Protein AF-0000000080869147 (afdb_homodimer)

Radius of gyration: 21.53 Å; Cα contacts (8 Å, |Δi|>4): 517; chains: 2; bounding box: 42×74×47 Å

Foldseek 3Di:
DFAEEEQEDDLVFCLWPVQQVVVRQVVCVVVVHAYEYEYEDEPVPDDDDPDPPDPVVVVVVVVVVQVSVVVVCVVRPDPSHHYHYYYYYHDVLVRVQVVCVVVVGQEYTTEQDRDCVPVVDSHDPSRVSNCVPHPHHYHYGD/DFAEEEQEDDLVFCLWPVQQVVVSQVVCVVPVHAYEYEYEDEPPPDDDDDDPPDPVVVVVVVVVVQVSVVVVCVVRPDPSHHYHYYYYYHDVLVRVQVVCVVVVGQEYTTEQDRDCVPVVDSHDPSRVSNCVPHPHHYHYGD

Structure (mmCIF, N/CA/C/O backbone):
data_AF-0000000080869147-model_v1
#
loop_
_entity.id
_entity.type
_entity.pdbx_description
1 polymer 'Universal stress protein'
#
loop_
_atom_site.group_PDB
_atom_site.id
_atom_site.type_symbol
_atom_site.label_atom_id
_atom_site.label_alt_id
_atom_site.label_comp_id
_atom_site.label_asym_id
_atom_site.label_entity_id
_atom_site.label_seq_id
_atom_site.pdbx_PDB_ins_code
_atom_site.Cartn_x
_atom_site.Cartn_y
_atom_site.Cartn_z
_atom_site.occupancy
_atom_site.B_iso_or_equiv
_atom_site.auth_seq_id
_atom_site.auth_comp_id
_atom_site.auth_asym_id
_atom_site.auth_atom_id
_atom_site.pdbx_PDB_model_num
ATOM 1 N N . MET A 1 1 ? 15.656 -0.99 2.352 1 86.69 1 MET A N 1
ATOM 2 C CA . MET A 1 1 ? 14.234 -0.809 2.631 1 86.69 1 MET A CA 1
ATOM 3 C C . MET A 1 1 ? 13.469 -2.111 2.42 1 86.69 1 MET A C 1
ATOM 5 O O . MET A 1 1 ? 13.641 -3.066 3.178 1 86.69 1 MET A O 1
ATOM 9 N N . TYR A 1 2 ? 12.758 -2.48 1.427 1 97.5 2 TYR A N 1
ATOM 10 C CA . TYR A 1 2 ? 12.102 -3.748 1.115 1 97.5 2 TYR A CA 1
ATOM 11 C C . TYR A 1 2 ? 13.031 -4.66 0.322 1 97.5 2 TYR A C 1
ATOM 13 O O . TYR A 1 2 ? 13.758 -4.199 -0.563 1 97.5 2 TYR A O 1
ATOM 21 N N . SER A 1 3 ? 13.07 -5.949 0.711 1 98.69 3 SER A N 1
ATOM 22 C CA . SER A 1 3 ? 14.016 -6.875 0.091 1 98.69 3 SER A CA 1
ATOM 23 C C . SER A 1 3 ? 13.281 -7.973 -0.677 1 98.69 3 SER A C 1
ATOM 25 O O . SER A 1 3 ? 13.82 -8.516 -1.645 1 98.69 3 SER A O 1
ATOM 27 N N . LYS A 1 4 ? 12.164 -8.352 -0.215 1 98.88 4 LYS A N 1
ATOM 28 C CA . LYS A 1 4 ? 11.336 -9.367 -0.864 1 98.88 4 LYS A CA 1
ATOM 29 C C . LYS A 1 4 ? 9.922 -8.852 -1.115 1 98.88 4 LYS A C 1
ATOM 31 O O . LYS A 1 4 ? 9.156 -8.664 -0.173 1 98.88 4 LYS A O 1
ATOM 36 N N . ILE A 1 5 ? 9.578 -8.719 -2.377 1 98.94 5 ILE A N 1
ATOM 37 C CA . ILE A 1 5 ? 8.297 -8.148 -2.773 1 98.94 5 ILE A CA 1
ATOM 38 C C . ILE A 1 5 ? 7.449 -9.211 -3.459 1 98.94 5 ILE A C 1
ATOM 40 O O . ILE A 1 5 ? 7.938 -9.945 -4.324 1 98.94 5 ILE A O 1
ATOM 44 N N . MET A 1 6 ? 6.242 -9.281 -3.016 1 98.94 6 MET A N 1
ATOM 45 C CA . MET A 1 6 ? 5.32 -10.258 -3.592 1 98.94 6 MET A CA 1
ATOM 46 C C . MET A 1 6 ? 4.305 -9.57 -4.5 1 98.94 6 MET A C 1
ATOM 48 O O . MET A 1 6 ? 3.77 -8.516 -4.156 1 98.94 6 MET A O 1
ATOM 52 N N . LEU A 1 7 ? 4.086 -10.18 -5.609 1 98.94 7 LEU A N 1
ATOM 53 C CA . LEU A 1 7 ? 3.043 -9.797 -6.559 1 98.94 7 LEU A CA 1
ATOM 54 C C . LEU A 1 7 ? 2.105 -10.969 -6.828 1 98.94 7 LEU A C 1
ATOM 56 O O . LEU A 1 7 ? 2.447 -11.891 -7.582 1 98.94 7 LEU A O 1
ATOM 60 N N . PRO A 1 8 ? 0.926 -10.992 -6.188 1 98.56 8 PRO A N 1
ATOM 61 C CA . PRO A 1 8 ? -0.071 -11.984 -6.598 1 98.56 8 PRO A CA 1
ATOM 62 C C . PRO A 1 8 ? -0.667 -11.688 -7.973 1 98.56 8 PRO A C 1
ATOM 64 O O . PRO A 1 8 ? -0.995 -10.539 -8.273 1 98.56 8 PRO A O 1
ATOM 67 N N . VAL A 1 9 ? -0.828 -12.766 -8.766 1 97.31 9 VAL A N 1
ATOM 68 C CA . VAL A 1 9 ? -1.379 -12.586 -10.102 1 97.31 9 VAL A CA 1
ATOM 69 C C . VAL A 1 9 ? -2.436 -13.656 -10.375 1 97.31 9 VAL A C 1
ATOM 71 O O . VAL A 1 9 ? -2.35 -14.773 -9.852 1 97.31 9 VAL A O 1
ATOM 74 N N . ASP A 1 10 ? -3.479 -13.242 -11.039 1 95.12 10 ASP A N 1
ATOM 75 C CA . ASP A 1 10 ? -4.328 -14.156 -11.797 1 95.12 10 ASP A CA 1
ATOM 76 C C . ASP A 1 10 ? -3.951 -14.156 -13.281 1 95.12 10 ASP A C 1
ATOM 78 O O . ASP A 1 10 ? -4.211 -13.188 -13.992 1 95.12 10 ASP A O 1
ATOM 82 N N . LEU A 1 11 ? -3.363 -15.273 -13.711 1 95.44 11 LEU A N 1
ATOM 83 C CA . LEU A 1 11 ? -2.773 -15.336 -15.039 1 95.44 11 LEU A CA 1
ATOM 84 C C . LEU A 1 11 ? -3.846 -15.195 -16.125 1 95.44 11 LEU A C 1
ATOM 86 O O . LEU A 1 11 ? -3.541 -14.867 -17.266 1 95.44 11 LEU A O 1
ATOM 90 N N . ASN A 1 12 ? -5.086 -15.391 -15.656 1 92.5 12 ASN A N 1
ATOM 91 C CA . ASN A 1 12 ? -6.176 -15.32 -16.625 1 92.5 12 ASN A CA 1
ATOM 92 C C . ASN A 1 12 ? -6.906 -13.984 -16.547 1 92.5 12 ASN A C 1
ATOM 94 O O . ASN A 1 12 ? -7.914 -13.789 -17.234 1 92.5 12 ASN A O 1
ATOM 98 N N . GLU A 1 13 ? -6.418 -13.102 -15.719 1 93.5 13 GLU A N 1
ATOM 99 C CA . GLU A 1 13 ? -7.055 -11.797 -15.523 1 93.5 13 GLU A CA 1
ATOM 100 C C . GLU A 1 13 ? -6.02 -10.68 -15.469 1 93.5 13 GLU A C 1
ATOM 102 O O . GLU A 1 13 ? -5.496 -10.367 -14.398 1 93.5 13 GLU A O 1
ATOM 107 N N . GLU A 1 14 ? -5.828 -10.031 -16.562 1 94.88 14 GLU A N 1
ATOM 108 C CA . GLU A 1 14 ? -4.793 -9.016 -16.703 1 94.88 14 GLU A CA 1
ATOM 109 C C . GLU A 1 14 ? -4.98 -7.891 -15.688 1 94.88 14 GLU A C 1
ATOM 111 O O . GLU A 1 14 ? -4 -7.332 -15.188 1 94.88 14 GLU A O 1
ATOM 116 N N . ALA A 1 15 ? -6.211 -7.602 -15.391 1 93.38 15 ALA A N 1
ATOM 117 C CA . ALA A 1 15 ? -6.504 -6.523 -14.445 1 93.38 15 ALA A CA 1
ATOM 118 C C . ALA A 1 15 ? -5.914 -6.824 -13.07 1 93.38 15 ALA A C 1
ATOM 120 O O . ALA A 1 15 ? -5.742 -5.918 -12.25 1 93.38 15 ALA A O 1
ATOM 121 N N . SER A 1 16 ? -5.598 -8.07 -12.812 1 94.25 16 SER A N 1
ATOM 122 C CA . SER A 1 16 ? -5.035 -8.477 -11.531 1 94.25 16 SER A CA 1
ATOM 123 C C . SER A 1 16 ? -3.584 -8.023 -11.391 1 94.25 16 SER A C 1
ATOM 125 O O . SER A 1 16 ? -3.035 -8 -10.289 1 94.25 16 SER A O 1
ATOM 127 N N . TRP A 1 17 ? -2.945 -7.637 -12.547 1 96.81 17 TRP A N 1
ATOM 128 C CA . TRP A 1 17 ? -1.521 -7.352 -12.406 1 96.81 17 TRP A CA 1
ATOM 129 C C . TRP A 1 17 ? -1.109 -6.184 -13.297 1 96.81 17 TRP A C 1
ATOM 131 O O . TRP A 1 17 ? -0.009 -5.645 -13.156 1 96.81 17 TRP A O 1
ATOM 141 N N . GLU A 1 18 ? -1.939 -5.723 -14.227 1 96.62 18 GLU A N 1
ATOM 142 C CA . GLU A 1 18 ? -1.558 -4.73 -15.227 1 96.62 18 GLU A CA 1
ATOM 143 C C . GLU A 1 18 ? -1.052 -3.451 -14.57 1 96.62 18 GLU A C 1
ATOM 145 O O . GLU A 1 18 ? -0.095 -2.838 -15.047 1 96.62 18 GLU A O 1
ATOM 150 N N . LYS A 1 19 ? -1.68 -3.064 -13.5 1 95.31 19 LYS A N 1
ATOM 151 C CA . LYS A 1 19 ? -1.267 -1.846 -12.812 1 95.31 19 LYS A CA 1
ATOM 152 C C . LYS A 1 19 ? -0.222 -2.148 -11.742 1 95.31 19 LYS A C 1
ATOM 154 O O . LYS A 1 19 ? 0.68 -1.343 -11.5 1 95.31 19 LYS A O 1
ATOM 159 N N . ALA A 1 20 ? -0.317 -3.328 -11.125 1 98.19 20 ALA A N 1
ATOM 160 C CA . ALA A 1 20 ? 0.524 -3.656 -9.977 1 98.19 20 ALA A CA 1
ATOM 161 C C . ALA A 1 20 ? 1.923 -4.074 -10.422 1 98.19 20 ALA A C 1
ATOM 163 O O . ALA A 1 20 ? 2.908 -3.812 -9.727 1 98.19 20 ALA A O 1
ATOM 164 N N . LEU A 1 21 ? 1.998 -4.668 -11.586 1 98.69 21 LEU A N 1
ATOM 165 C CA . LEU A 1 21 ? 3.273 -5.207 -12.047 1 98.69 21 LEU A CA 1
ATOM 166 C C . LEU A 1 21 ? 4.289 -4.09 -12.266 1 98.69 21 LEU A C 1
ATOM 168 O O . LEU A 1 21 ? 5.398 -4.137 -11.734 1 98.69 21 LEU A O 1
ATOM 172 N N . PRO A 1 22 ? 3.975 -3.018 -13 1 98.38 22 PRO A N 1
ATOM 173 C CA . PRO A 1 22 ? 4.965 -1.951 -13.172 1 98.38 22 PRO A CA 1
ATOM 174 C C . PRO A 1 22 ? 5.422 -1.35 -11.844 1 98.38 22 PRO A C 1
ATOM 176 O O . PRO A 1 22 ? 6.598 -1.014 -11.688 1 98.38 22 PRO A O 1
ATOM 179 N N . THR A 1 23 ? 4.5 -1.245 -10.93 1 98.44 23 THR A N 1
ATOM 180 C CA . THR A 1 23 ? 4.84 -0.722 -9.617 1 98.44 23 THR A CA 1
ATOM 181 C C . THR A 1 23 ? 5.793 -1.664 -8.883 1 98.44 23 THR A C 1
ATOM 183 O O . THR A 1 23 ? 6.816 -1.23 -8.352 1 98.44 23 THR A O 1
ATOM 186 N N . ALA A 1 24 ? 5.469 -2.941 -8.883 1 98.81 24 ALA A N 1
ATOM 187 C CA . ALA A 1 24 ? 6.316 -3.934 -8.234 1 98.81 24 ALA A CA 1
ATOM 188 C C . ALA A 1 24 ? 7.719 -3.934 -8.828 1 98.81 24 ALA A C 1
ATOM 190 O O . ALA A 1 24 ? 8.711 -3.984 -8.102 1 98.81 24 ALA A O 1
ATOM 191 N N . LEU A 1 25 ? 7.801 -3.803 -10.109 1 98.81 25 LEU A N 1
ATOM 192 C CA . LEU A 1 25 ? 9.086 -3.809 -10.789 1 98.81 25 LEU A CA 1
ATOM 193 C C . LEU A 1 25 ? 9.898 -2.566 -10.438 1 98.81 25 LEU A C 1
ATOM 195 O O . LEU A 1 25 ? 11.102 -2.656 -10.172 1 98.81 25 LEU A O 1
ATOM 199 N N . ALA A 1 26 ? 9.258 -1.458 -10.445 1 98.38 26 ALA A N 1
ATOM 200 C CA . ALA A 1 26 ? 9.945 -0.216 -10.094 1 98.38 26 ALA A CA 1
ATOM 201 C C . ALA A 1 26 ? 10.492 -0.277 -8.672 1 98.38 26 ALA A C 1
ATOM 203 O O . ALA A 1 26 ? 11.609 0.173 -8.406 1 98.38 26 ALA A O 1
ATOM 204 N N . LEU A 1 27 ? 9.719 -0.873 -7.805 1 98.5 27 LEU A N 1
ATOM 205 C CA . LEU A 1 27 ? 10.156 -1.008 -6.418 1 98.5 27 LEU A CA 1
ATOM 206 C C . LEU A 1 27 ? 11.32 -1.983 -6.305 1 98.5 27 LEU A C 1
ATOM 208 O O . LEU A 1 27 ? 12.273 -1.73 -5.566 1 98.5 27 LEU A O 1
ATOM 212 N N . CYS A 1 28 ? 11.234 -3.043 -7 1 98.62 28 CYS A N 1
ATOM 213 C CA . CYS A 1 28 ? 12.344 -3.994 -7.004 1 98.62 28 CYS A CA 1
ATOM 214 C C . CYS A 1 28 ? 13.625 -3.334 -7.488 1 98.62 28 CYS A C 1
ATOM 216 O O . CYS A 1 28 ? 14.695 -3.531 -6.898 1 98.62 28 CYS A O 1
ATOM 218 N N . GLN A 1 29 ? 13.5 -2.561 -8.516 1 97.75 29 GLN A N 1
ATOM 219 C CA . GLN A 1 29 ? 14.664 -1.881 -9.07 1 97.75 29 GLN A CA 1
ATOM 220 C C . GLN A 1 29 ? 15.203 -0.834 -8.102 1 97.75 29 GLN A C 1
ATOM 222 O O . GLN A 1 29 ? 16.422 -0.729 -7.906 1 97.75 29 GLN A O 1
ATOM 227 N N . SER A 1 30 ? 14.344 -0.133 -7.516 1 96.5 30 SER A N 1
ATOM 228 C CA . SER A 1 30 ? 14.742 0.961 -6.633 1 96.5 30 SER A CA 1
ATOM 229 C C . SER A 1 30 ? 15.414 0.439 -5.371 1 96.5 30 SER A C 1
ATOM 231 O O . SER A 1 30 ? 16.359 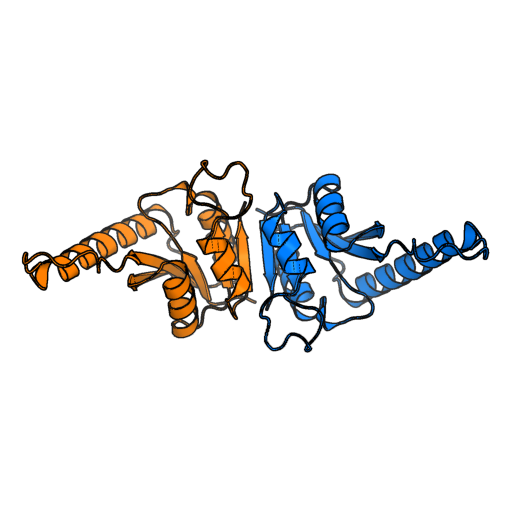1.052 -4.867 1 96.5 30 SER A O 1
ATOM 233 N N . PHE A 1 31 ? 14.93 -0.719 -4.898 1 97.5 31 PHE A N 1
ATOM 234 C CA . PHE A 1 31 ? 15.391 -1.185 -3.594 1 97.5 31 PHE A CA 1
ATOM 235 C C . PHE A 1 31 ? 16.359 -2.354 -3.748 1 97.5 31 PHE A C 1
ATOM 237 O O . PHE A 1 31 ? 16.922 -2.83 -2.764 1 97.5 31 PHE A O 1
ATOM 244 N N . GLY A 1 32 ? 16.562 -2.785 -5 1 97.94 32 GLY A N 1
ATOM 245 C CA . GLY A 1 32 ? 17.344 -4.004 -5.188 1 97.94 32 GLY A CA 1
ATOM 246 C C . GLY A 1 32 ? 16.656 -5.23 -4.598 1 97.94 32 GLY A C 1
ATOM 247 O O . GLY A 1 32 ? 17.328 -6.117 -4.062 1 97.94 32 GLY A O 1
ATOM 248 N N . ALA A 1 33 ? 15.383 -5.242 -4.617 1 98.75 33 ALA A N 1
ATOM 249 C CA . ALA A 1 33 ? 14.594 -6.312 -4.016 1 98.75 33 ALA A CA 1
ATOM 250 C C . ALA A 1 33 ? 14.352 -7.445 -5.008 1 98.75 33 ALA A C 1
ATOM 252 O O . ALA A 1 33 ? 14.461 -7.246 -6.223 1 98.75 33 ALA A O 1
ATOM 253 N N . SER A 1 34 ? 14.086 -8.625 -4.488 1 98.88 34 SER A N 1
ATOM 254 C CA . SER A 1 34 ? 13.602 -9.727 -5.312 1 98.88 34 SER A CA 1
ATOM 255 C C . SER A 1 34 ? 12.086 -9.695 -5.449 1 98.88 34 SER A C 1
ATOM 257 O O . SER A 1 34 ? 11.391 -9.148 -4.594 1 98.88 34 SER A O 1
ATOM 259 N N . LEU A 1 35 ? 11.648 -10.242 -6.566 1 98.94 35 LEU A N 1
ATOM 260 C CA . LEU A 1 35 ? 10.219 -10.312 -6.855 1 98.94 35 LEU A CA 1
ATOM 261 C C . LEU A 1 35 ? 9.711 -11.742 -6.723 1 98.94 35 LEU A C 1
ATOM 263 O O . LEU A 1 35 ? 10.32 -12.672 -7.262 1 98.94 35 LEU A O 1
ATOM 267 N N . HIS A 1 36 ? 8.664 -11.906 -5.926 1 98.94 36 HIS A N 1
ATOM 268 C CA . HIS A 1 36 ? 7.953 -13.18 -5.844 1 98.94 36 HIS A CA 1
ATOM 269 C C . HIS A 1 36 ? 6.598 -13.094 -6.531 1 98.94 36 HIS A C 1
ATOM 271 O O . HIS A 1 36 ? 5.68 -12.438 -6.027 1 98.94 36 HIS A O 1
ATOM 277 N N . VAL A 1 37 ? 6.484 -13.734 -7.68 1 98.94 37 VAL A N 1
ATOM 278 C CA . VAL A 1 37 ? 5.207 -13.805 -8.383 1 98.94 37 VAL A CA 1
ATOM 279 C C . VAL A 1 37 ? 4.41 -15.016 -7.879 1 98.94 37 VAL A C 1
ATOM 281 O O . VAL A 1 37 ? 4.887 -16.141 -7.949 1 98.94 37 VAL A O 1
ATOM 284 N N . VAL A 1 38 ? 3.186 -14.734 -7.422 1 98.69 38 VAL A N 1
ATOM 285 C CA . VAL A 1 38 ? 2.422 -15.781 -6.758 1 98.69 38 VAL A CA 1
ATOM 286 C C . VAL A 1 38 ? 1.09 -15.992 -7.473 1 98.69 38 VAL A C 1
ATOM 288 O O . VAL A 1 38 ? 0.345 -15.031 -7.699 1 98.69 38 VAL A O 1
ATOM 291 N N . THR A 1 39 ? 0.815 -17.172 -7.852 1 98.06 39 THR A N 1
ATOM 292 C CA . THR A 1 39 ? -0.5 -17.578 -8.328 1 98.06 39 THR A CA 1
ATOM 293 C C . THR A 1 39 ? -1.126 -18.594 -7.379 1 98.06 39 THR A C 1
ATOM 295 O O . THR A 1 39 ? -0.455 -19.531 -6.93 1 98.06 39 THR A O 1
ATOM 298 N N . VAL A 1 40 ? -2.367 -18.359 -7.062 1 96.44 40 VAL A N 1
ATOM 299 C CA . VAL A 1 40 ? -3.096 -19.281 -6.188 1 96.44 40 VAL A CA 1
ATOM 300 C C . VAL A 1 40 ? -3.977 -20.203 -7.023 1 96.44 40 VAL A C 1
ATOM 302 O O . VAL A 1 40 ? -4.77 -19.734 -7.844 1 96.44 40 VAL A O 1
ATOM 305 N N . LEU A 1 41 ? -3.807 -21.453 -6.863 1 92.81 41 LEU A N 1
ATOM 306 C CA . LEU A 1 41 ? -4.695 -22.453 -7.441 1 92.81 41 LEU A CA 1
ATOM 307 C C . LEU A 1 41 ? -5.836 -22.797 -6.488 1 92.81 41 LEU A C 1
ATOM 309 O O . LEU A 1 41 ? -5.598 -23.172 -5.34 1 92.81 41 LEU A O 1
ATOM 313 N N . PRO A 1 42 ? -7.023 -22.406 -6.93 1 80.69 42 PRO A N 1
ATOM 314 C CA . PRO A 1 42 ? -8.141 -22.734 -6.039 1 80.69 42 PRO A CA 1
ATOM 315 C C . PRO A 1 42 ? -8.219 -24.219 -5.707 1 80.69 42 PRO A C 1
ATOM 317 O O . PRO A 1 42 ? -7.828 -25.062 -6.523 1 80.69 42 PRO A O 1
ATOM 320 N N . ASP A 1 43 ? -8.43 -24.391 -4.387 1 69 43 ASP A N 1
ATOM 321 C CA . ASP A 1 43 ? -8.664 -25.766 -3.984 1 69 43 ASP A CA 1
ATOM 322 C C . ASP A 1 43 ? -9.836 -26.375 -4.75 1 69 43 ASP A C 1
ATOM 324 O O . ASP A 1 43 ? -10.914 -25.781 -4.809 1 69 43 ASP A O 1
ATOM 328 N N . TYR A 1 44 ? -9.562 -26.906 -5.832 1 54.5 44 TYR A N 1
ATOM 329 C CA . TYR A 1 44 ? -10.641 -27.656 -6.477 1 54.5 44 TYR A CA 1
ATOM 330 C C . TYR A 1 44 ? -11.258 -28.656 -5.516 1 54.5 44 TYR A C 1
ATOM 332 O O . TYR A 1 44 ? -11.836 -29.656 -5.941 1 54.5 44 TYR A O 1
ATOM 340 N N . ARG A 1 45 ? -11.242 -28.281 -4.191 1 51.91 45 ARG A N 1
ATOM 341 C CA . ARG A 1 45 ? -11.992 -29.344 -3.527 1 51.91 45 ARG A CA 1
ATOM 342 C C . ARG A 1 45 ? -13.398 -29.453 -4.098 1 51.91 45 ARG A C 1
ATOM 344 O O . ARG A 1 45 ? -14.375 -29.094 -3.438 1 51.91 45 ARG A O 1
ATOM 351 N N . MET A 1 46 ? -13.75 -28.812 -5.051 1 45.56 46 MET A N 1
ATOM 352 C CA . MET A 1 46 ? -15.188 -28.953 -5.258 1 45.56 46 MET A CA 1
ATOM 353 C C . MET A 1 46 ? -15.664 -30.344 -4.84 1 45.56 46 MET A C 1
ATOM 355 O O . MET A 1 46 ? -14.875 -31.281 -4.781 1 45.56 46 MET A O 1
ATOM 359 N N . PRO A 1 47 ? -17.156 -30.719 -5.316 1 43.03 47 PRO A N 1
ATOM 360 C CA . PRO A 1 47 ? -18.188 -31.688 -4.914 1 43.03 47 PRO A CA 1
ATOM 361 C C . PRO A 1 47 ? -17.625 -33.094 -4.762 1 43.03 47 PRO A C 1
ATOM 363 O O . PRO A 1 47 ? -16.562 -33.406 -5.324 1 43.03 47 PRO A O 1
ATOM 366 N N . LEU A 1 48 ? -18.391 -34 -4.027 1 38.25 48 LEU A N 1
ATOM 367 C CA . LEU A 1 48 ? -18.641 -35.406 -3.684 1 38.25 48 LEU A CA 1
ATOM 368 C C . LEU A 1 48 ? -18.453 -36.312 -4.898 1 38.25 48 LEU A C 1
ATOM 370 O O . LEU A 1 48 ? -18.797 -37.469 -4.855 1 38.25 48 LEU A O 1
ATOM 374 N N . VAL A 1 49 ? -19.047 -35.844 -6.195 1 42.34 49 VAL A N 1
ATOM 375 C CA . VAL A 1 49 ? -19.359 -37.062 -6.934 1 42.34 49 VAL A CA 1
ATOM 376 C C . VAL A 1 49 ? -18.094 -37.906 -7.137 1 42.34 49 VAL A C 1
ATOM 378 O O . VAL A 1 49 ? -16.984 -37.344 -7.105 1 42.34 49 VAL A O 1
ATOM 381 N N . GLY A 1 50 ? -18.203 -39.156 -7.359 1 42.5 50 GLY A N 1
ATOM 382 C CA . GLY A 1 50 ? -17.422 -40.375 -7.578 1 42.5 50 GLY A CA 1
ATOM 383 C C . GLY A 1 50 ? -16.234 -40.156 -8.5 1 42.5 50 GLY A C 1
ATOM 384 O O . GLY A 1 50 ? -15.625 -41.125 -8.961 1 42.5 50 GLY A O 1
ATOM 385 N N . SER A 1 51 ? -16.234 -39.062 -9.312 1 45.34 51 SER A N 1
ATOM 386 C CA . SER A 1 51 ? -15.172 -39.188 -10.297 1 45.34 51 SER A CA 1
ATOM 387 C C . SER A 1 51 ? -13.812 -38.875 -9.695 1 45.34 51 SER A C 1
ATOM 389 O O . SER A 1 51 ? -13.617 -37.812 -9.133 1 45.34 51 SER A O 1
ATOM 391 N N . TYR 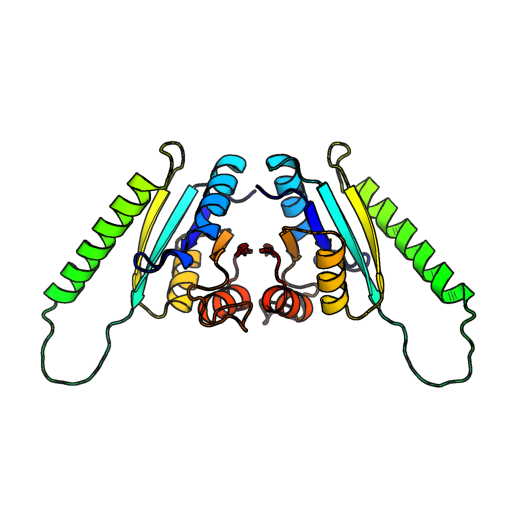A 1 52 ? -13.031 -39.781 -9.117 1 47.5 52 TYR A N 1
ATOM 392 C CA . TYR A 1 52 ? -11.609 -39.906 -8.789 1 47.5 52 TYR A CA 1
ATOM 393 C C . TYR A 1 52 ? -10.766 -39.062 -9.75 1 47.5 52 TYR A C 1
ATOM 395 O O . TYR A 1 52 ? -10.656 -39.406 -10.93 1 47.5 52 TYR A O 1
ATOM 403 N N . PHE A 1 53 ? -10.844 -37.688 -9.625 1 55.06 53 PHE A N 1
ATOM 404 C CA . PHE A 1 53 ? -9.758 -37.094 -10.406 1 55.06 53 PHE A CA 1
ATOM 405 C C . PHE A 1 53 ? -8.43 -37.75 -10.039 1 55.06 53 PHE A C 1
ATOM 407 O O . PHE A 1 53 ? -8.086 -37.844 -8.859 1 55.06 53 PHE A O 1
ATOM 414 N N . PRO A 1 54 ? -7.957 -38.438 -10.938 1 56.25 54 PRO A N 1
ATOM 415 C CA . PRO A 1 54 ? -6.68 -39.094 -10.648 1 56.25 54 PRO A CA 1
ATOM 416 C C . PRO A 1 54 ? -5.625 -38.125 -10.117 1 56.25 54 PRO A C 1
ATOM 418 O O . PRO A 1 54 ? -5.691 -36.938 -10.383 1 56.25 54 PRO A O 1
ATOM 421 N N . LYS A 1 55 ? -5.023 -38.438 -9.008 1 59.91 55 LYS A N 1
ATOM 422 C CA . LYS A 1 55 ? -3.84 -37.75 -8.477 1 59.91 55 LYS A CA 1
ATOM 423 C C . LYS A 1 55 ? -3.086 -37.031 -9.578 1 59.91 55 LYS A C 1
ATOM 425 O O . LYS A 1 55 ? -2.533 -35.938 -9.344 1 59.91 55 LYS A O 1
ATOM 430 N N . ASN A 1 56 ? -3.301 -37.406 -10.875 1 67.25 56 ASN A N 1
ATOM 431 C CA . ASN A 1 56 ? -2.553 -36.906 -12.008 1 67.25 56 ASN A CA 1
ATOM 432 C C . ASN A 1 56 ? -3.129 -35.562 -12.492 1 67.25 56 ASN A C 1
ATOM 434 O O . ASN A 1 56 ? -2.445 -34.781 -13.164 1 67.25 56 ASN A O 1
ATOM 438 N N . PHE A 1 57 ? -4.352 -35.281 -12.07 1 69.94 57 PHE A N 1
ATOM 439 C CA . PHE A 1 57 ? -4.973 -34.062 -12.539 1 69.94 57 PHE A CA 1
ATOM 440 C C . PHE A 1 57 ? -4.418 -32.844 -11.789 1 69.94 57 PHE A C 1
ATOM 442 O O . PHE A 1 57 ? -4.109 -31.812 -12.398 1 69.94 57 PHE A O 1
ATOM 449 N N . ALA A 1 58 ? -4.234 -33.062 -10.516 1 75.81 58 ALA A N 1
ATOM 450 C CA . ALA A 1 58 ? -3.682 -31.984 -9.711 1 75.81 58 ALA A CA 1
ATOM 451 C C . ALA A 1 58 ? -2.256 -31.641 -10.141 1 75.81 58 ALA A C 1
ATOM 453 O O . ALA A 1 58 ? -1.889 -30.469 -10.234 1 75.81 58 ALA A O 1
ATOM 454 N N . GLU A 1 59 ? -1.567 -32.656 -10.461 1 82.94 59 GLU A N 1
ATOM 455 C CA . GLU A 1 59 ? -0.189 -32.438 -10.898 1 82.94 59 GLU A CA 1
ATOM 456 C C . GLU A 1 59 ? -0.136 -31.766 -12.266 1 82.94 59 GLU A C 1
ATOM 458 O O . GLU A 1 59 ? 0.712 -30.906 -12.5 1 82.94 59 GLU A O 1
ATOM 463 N N . LYS A 1 60 ? -1.016 -32.219 -13.086 1 84.94 60 LYS A N 1
ATOM 464 C CA . LYS A 1 60 ? -1.064 -31.625 -14.422 1 84.94 60 LYS A CA 1
ATOM 465 C C . LYS A 1 60 ? -1.498 -30.156 -14.359 1 84.94 60 LYS A C 1
ATOM 467 O O . LYS A 1 60 ? -0.955 -29.312 -15.078 1 84.94 60 LYS A O 1
ATOM 472 N N . ALA A 1 61 ? -2.424 -29.906 -13.57 1 85.31 61 ALA A N 1
ATOM 473 C CA . ALA A 1 61 ? -2.891 -28.531 -13.406 1 85.31 61 ALA A CA 1
ATOM 474 C C . ALA A 1 61 ? -1.782 -27.641 -12.852 1 85.31 61 ALA A C 1
ATOM 476 O O . ALA A 1 61 ? -1.564 -26.531 -13.344 1 85.31 61 ALA A O 1
ATOM 477 N N . HIS A 1 62 ? -1.088 -28.156 -11.906 1 91.06 62 HIS A N 1
ATOM 478 C CA . HIS A 1 62 ? 0.021 -27.422 -11.312 1 91.06 62 HIS A CA 1
ATOM 479 C C . HIS A 1 62 ? 1.108 -27.141 -12.344 1 91.06 62 HIS A C 1
ATOM 481 O O . HIS A 1 62 ? 1.628 -26.016 -12.406 1 91.06 62 HIS A O 1
ATOM 487 N N . LYS A 1 63 ? 1.449 -28.109 -13.07 1 93.38 63 LYS A N 1
ATOM 488 C CA . LYS A 1 63 ? 2.48 -27.938 -14.094 1 93.38 63 LYS A CA 1
ATOM 489 C C . LYS A 1 63 ? 2.053 -26.922 -15.141 1 93.38 63 LYS A C 1
ATOM 491 O O . LYS A 1 63 ? 2.855 -26.078 -15.562 1 93.38 63 LYS A O 1
ATOM 496 N N . ALA A 1 64 ? 0.82 -26.984 -15.562 1 94.44 64 ALA A N 1
ATOM 497 C CA . ALA A 1 64 ? 0.305 -26.047 -16.562 1 94.44 64 ALA A CA 1
ATOM 498 C C . ALA A 1 64 ? 0.38 -24.609 -16.047 1 94.44 64 ALA A C 1
ATOM 500 O O . ALA A 1 64 ? 0.806 -23.719 -16.766 1 94.44 64 ALA A O 1
ATOM 501 N N . VAL A 1 65 ? 0.023 -24.453 -14.836 1 95.56 65 VAL A N 1
ATOM 502 C CA . VAL A 1 65 ? 0.044 -23.125 -14.242 1 95.56 65 VAL A CA 1
ATOM 503 C C . VAL A 1 65 ? 1.488 -22.656 -14.047 1 95.56 65 VAL A C 1
ATOM 505 O O . VAL A 1 65 ? 1.813 -21.5 -14.281 1 95.56 65 VAL A O 1
ATOM 508 N N . SER A 1 66 ? 2.305 -23.562 -13.625 1 97.06 66 SER A N 1
ATOM 509 C CA . SER A 1 66 ? 3.721 -23.25 -13.461 1 97.06 66 SER A CA 1
ATOM 510 C C . SER A 1 66 ? 4.336 -22.781 -14.781 1 97.06 66 SER A C 1
ATOM 512 O O . SER A 1 66 ? 5.035 -21.766 -14.82 1 97.06 66 SER A O 1
ATOM 514 N N . ASP A 1 67 ? 4.051 -23.5 -15.82 1 98 67 ASP A N 1
ATOM 515 C CA . ASP A 1 67 ? 4.566 -23.141 -17.141 1 98 67 ASP A CA 1
ATOM 516 C C . ASP A 1 67 ? 4.039 -21.781 -17.562 1 98 67 ASP A C 1
ATOM 518 O O . ASP A 1 67 ? 4.797 -20.953 -18.078 1 98 67 ASP A O 1
ATOM 522 N N . ALA A 1 68 ? 2.801 -21.562 -17.359 1 98.12 68 ALA A N 1
ATOM 523 C CA . ALA A 1 68 ? 2.18 -20.281 -17.734 1 98.12 68 ALA A CA 1
ATOM 524 C C . ALA A 1 68 ? 2.793 -19.125 -16.953 1 98.12 68 ALA A C 1
ATOM 526 O O . ALA A 1 68 ? 3.021 -18.047 -17.5 1 98.12 68 ALA A O 1
ATOM 527 N N . GLN A 1 69 ? 3.061 -19.375 -15.664 1 98.56 69 GLN A N 1
ATOM 528 C CA . GLN A 1 69 ? 3.643 -18.312 -14.852 1 98.56 69 GLN A CA 1
ATOM 529 C C . GLN A 1 69 ? 5.09 -18.047 -15.25 1 98.56 69 GLN A C 1
ATOM 531 O O . GLN A 1 69 ? 5.535 -16.891 -15.242 1 98.56 69 GLN A O 1
ATOM 536 N N . HIS A 1 70 ? 5.824 -19.078 -15.633 1 98.62 70 HIS A N 1
ATOM 537 C CA . HIS A 1 70 ? 7.18 -18.859 -16.125 1 98.62 70 HIS A CA 1
ATOM 538 C C . HIS A 1 70 ? 7.176 -18.062 -17.422 1 98.62 70 HIS A C 1
ATOM 540 O O . HIS A 1 70 ? 8.039 -17.203 -17.641 1 98.62 70 HIS A O 1
ATOM 546 N N . GLU A 1 71 ? 6.234 -18.328 -18.266 1 98.69 71 GLU A N 1
ATOM 547 C CA . GLU A 1 71 ? 6.086 -17.547 -19.484 1 98.69 71 GLU A CA 1
ATOM 548 C C . GLU A 1 71 ? 5.75 -16.094 -19.172 1 98.69 71 GLU A C 1
ATOM 550 O O . GLU A 1 71 ? 6.316 -15.172 -19.766 1 98.69 71 GLU A O 1
ATOM 555 N N . PHE A 1 72 ? 4.848 -15.914 -18.25 1 98.81 72 PHE A N 1
ATOM 556 C CA . PHE A 1 72 ? 4.488 -14.578 -17.781 1 98.81 72 PHE A CA 1
ATOM 557 C C . PHE A 1 72 ? 5.723 -13.812 -17.328 1 98.81 72 PHE A C 1
ATOM 559 O O . PHE A 1 72 ? 5.934 -12.664 -17.719 1 98.81 72 PHE A O 1
ATOM 566 N N . ILE A 1 73 ? 6.535 -14.461 -16.531 1 98.81 73 ILE A N 1
ATOM 567 C CA . ILE A 1 73 ? 7.734 -13.836 -15.977 1 98.81 73 ILE A CA 1
ATOM 568 C C . ILE A 1 73 ? 8.703 -13.492 -17.109 1 98.81 73 ILE A C 1
ATOM 570 O O . ILE A 1 73 ? 9.25 -12.391 -17.156 1 98.81 73 ILE A O 1
ATOM 574 N N . ARG A 1 74 ? 8.867 -14.398 -18.047 1 98.56 74 ARG A N 1
ATOM 575 C CA . ARG A 1 74 ? 9.758 -14.164 -19.172 1 98.56 74 ARG A CA 1
ATOM 576 C C . ARG A 1 74 ? 9.305 -12.969 -20 1 98.56 74 ARG A C 1
ATOM 578 O O . ARG A 1 74 ? 10.125 -12.18 -20.469 1 98.56 74 ARG A O 1
ATOM 585 N N . GLU A 1 75 ? 8.094 -12.812 -20.094 1 98.44 75 GLU A N 1
ATOM 586 C CA . GLU A 1 75 ? 7.516 -11.781 -20.953 1 98.44 75 GLU A CA 1
ATOM 587 C C . GLU A 1 75 ? 7.523 -10.422 -20.266 1 98.44 75 GLU A C 1
ATOM 589 O O . GLU A 1 75 ? 7.668 -9.391 -20.922 1 98.44 75 GLU A O 1
ATOM 594 N N . HIS A 1 76 ? 7.402 -10.406 -18.938 1 98.69 76 HIS A N 1
ATOM 595 C CA . HIS A 1 76 ? 7.016 -9.141 -18.344 1 98.69 76 HIS A CA 1
ATOM 596 C C . HIS A 1 76 ? 8.055 -8.68 -17.328 1 98.69 76 HIS A C 1
ATOM 598 O O . HIS A 1 76 ? 8.031 -7.523 -16.891 1 98.69 76 HIS A O 1
ATOM 604 N N . VAL A 1 77 ? 8.898 -9.562 -16.922 1 98.81 77 VAL A N 1
ATOM 605 C CA . VAL A 1 77 ? 9.852 -9.195 -15.883 1 98.81 77 VAL A CA 1
ATOM 606 C C . VAL A 1 77 ? 11.242 -9.023 -16.5 1 98.81 77 VAL A C 1
ATOM 608 O O . VAL A 1 77 ? 11.773 -9.953 -17.109 1 98.81 77 VAL A O 1
ATOM 611 N N . PRO A 1 78 ? 11.82 -7.895 -16.344 1 98.56 78 PRO A N 1
ATOM 612 C CA . PRO A 1 78 ? 13.172 -7.672 -16.859 1 98.56 78 PRO A CA 1
ATOM 613 C C . PRO A 1 78 ? 14.195 -8.641 -16.266 1 98.56 78 PRO A C 1
ATOM 615 O O . PRO A 1 78 ? 14.062 -9.047 -15.102 1 98.56 78 PRO A O 1
ATOM 618 N N . GLU A 1 79 ? 15.281 -8.867 -16.922 1 97.31 79 GLU A N 1
ATOM 619 C CA . GLU A 1 79 ? 16.281 -9.875 -16.578 1 97.31 79 GLU A CA 1
ATOM 620 C C . GLU A 1 79 ? 17.094 -9.438 -15.359 1 97.31 79 GLU A C 1
ATOM 622 O O . GLU A 1 79 ? 17.703 -10.266 -14.672 1 97.31 79 GLU A O 1
ATOM 627 N N . ASP A 1 80 ? 17.141 -8.203 -15.086 1 97.88 80 ASP A N 1
ATOM 628 C CA . ASP A 1 80 ? 18 -7.711 -14.008 1 97.88 80 ASP A CA 1
ATOM 629 C C . ASP A 1 80 ? 17.281 -7.781 -12.664 1 97.88 80 ASP A C 1
ATOM 631 O O . ASP A 1 80 ? 17.828 -7.395 -11.633 1 97.88 80 ASP A O 1
ATOM 635 N N . ILE A 1 81 ? 16.062 -8.258 -12.68 1 98.56 81 ILE A N 1
ATOM 636 C CA . ILE A 1 81 ? 15.312 -8.438 -11.438 1 98.56 81 ILE A CA 1
ATOM 637 C C . ILE A 1 81 ? 15.312 -9.914 -11.047 1 98.56 81 ILE A C 1
ATOM 639 O O . ILE A 1 81 ? 14.945 -10.773 -11.852 1 98.56 81 ILE A O 1
ATOM 643 N N . THR A 1 82 ? 15.805 -10.164 -9.828 1 98.75 82 THR A N 1
ATOM 644 C CA . THR A 1 82 ? 15.695 -11.516 -9.297 1 98.75 82 THR A CA 1
ATOM 645 C C . THR A 1 82 ? 14.242 -11.875 -9.016 1 98.75 82 THR A C 1
ATOM 647 O O . THR A 1 82 ? 13.555 -11.164 -8.281 1 98.75 82 THR A O 1
ATOM 650 N N . VAL A 1 83 ? 13.766 -13 -9.625 1 98.81 83 VAL A N 1
ATOM 651 C CA . VAL A 1 83 ? 12.352 -13.312 -9.516 1 98.81 83 VAL A CA 1
ATOM 652 C C . VAL A 1 83 ? 12.18 -14.781 -9.117 1 98.81 83 VAL A C 1
ATOM 654 O O . VAL A 1 83 ? 12.914 -15.648 -9.586 1 98.81 83 VAL A O 1
ATOM 657 N N . GLN A 1 84 ? 11.219 -15.031 -8.234 1 98.75 84 GLN A N 1
ATOM 658 C CA . GLN A 1 84 ? 10.773 -16.375 -7.867 1 98.75 84 GLN A CA 1
ATOM 659 C C . GLN A 1 84 ? 9.328 -16.609 -8.297 1 98.75 84 GLN A C 1
ATOM 661 O O . GLN A 1 84 ? 8.477 -15.734 -8.117 1 98.75 84 GLN A O 1
ATOM 666 N N . SER A 1 85 ? 9.148 -17.734 -8.93 1 98.88 85 SER A N 1
ATOM 667 C CA . SER A 1 85 ? 7.809 -18.188 -9.305 1 98.88 85 SER A CA 1
ATOM 668 C C . SER A 1 85 ? 7.215 -19.094 -8.234 1 98.88 85 SER A C 1
ATOM 670 O O . SER A 1 85 ? 7.785 -20.141 -7.918 1 98.88 85 SER A O 1
ATOM 672 N N . VAL A 1 86 ? 6.059 -18.719 -7.719 1 98.5 86 VAL A N 1
ATOM 673 C CA . VAL A 1 86 ? 5.473 -19.469 -6.613 1 98.5 86 VAL A CA 1
ATOM 674 C C . VAL A 1 86 ? 4.02 -19.812 -6.938 1 98.5 86 VAL A C 1
ATOM 676 O O . VAL A 1 86 ? 3.234 -18.938 -7.309 1 98.5 86 VAL A O 1
ATOM 679 N N . ILE A 1 87 ? 3.658 -21.078 -6.848 1 97.62 87 ILE A N 1
ATOM 680 C CA . ILE A 1 87 ? 2.281 -21.547 -6.977 1 97.62 87 ILE A CA 1
ATOM 681 C C . ILE A 1 87 ? 1.811 -22.141 -5.648 1 97.62 87 ILE A C 1
ATOM 683 O O . ILE A 1 87 ? 2.473 -23.016 -5.078 1 97.62 87 ILE A O 1
ATOM 687 N N . VAL A 1 88 ? 0.725 -21.625 -5.191 1 95.62 88 VAL A N 1
ATOM 688 C CA . VAL A 1 88 ? 0.201 -22.125 -3.926 1 95.62 88 VAL A CA 1
ATOM 689 C C . VAL A 1 88 ? -1.265 -22.516 -4.09 1 95.62 88 VAL A C 1
ATOM 691 O O . VAL A 1 88 ? -1.95 -22.016 -4.988 1 95.62 88 VAL A O 1
ATOM 694 N N . ASP A 1 89 ? -1.681 -23.438 -3.191 1 93.25 89 ASP A N 1
ATOM 695 C CA . ASP A 1 89 ? -3.064 -23.906 -3.201 1 93.25 89 ASP A CA 1
ATOM 696 C C . ASP A 1 89 ? -3.873 -23.25 -2.084 1 93.25 89 ASP A C 1
ATOM 698 O O . ASP A 1 89 ? -3.32 -22.891 -1.043 1 93.25 89 ASP A O 1
ATOM 702 N N . GLY A 1 90 ? -5.199 -23.094 -2.348 1 91.94 90 GLY A N 1
ATOM 703 C CA . GLY A 1 90 ? -6.07 -22.672 -1.265 1 91.94 90 GLY A CA 1
ATOM 704 C C . GLY A 1 90 ? -6.961 -21.5 -1.64 1 91.94 90 GLY A C 1
ATOM 705 O O . GLY A 1 90 ? -7.188 -21.25 -2.824 1 91.94 90 GLY A O 1
ATOM 706 N N . SER A 1 91 ? -7.586 -20.906 -0.616 1 92.69 91 SER A N 1
ATOM 707 C CA . SER A 1 91 ? -8.297 -19.656 -0.799 1 92.69 91 SER A CA 1
ATOM 708 C C . SER A 1 91 ? -7.344 -18.516 -1.155 1 92.69 91 SER A C 1
ATOM 710 O O . SER A 1 91 ? -6.266 -18.406 -0.57 1 92.69 91 SER A O 1
ATOM 712 N N . PRO A 1 92 ? -7.695 -17.781 -2.057 1 93.75 92 PRO A N 1
ATOM 713 C CA . PRO A 1 92 ? -6.746 -16.812 -2.605 1 93.75 92 PRO A CA 1
ATOM 714 C C . PRO A 1 92 ? -6.09 -15.953 -1.526 1 93.75 92 PRO A C 1
ATOM 716 O O . PRO A 1 92 ? -4.867 -15.961 -1.381 1 93.75 92 PRO A O 1
ATOM 719 N N . TRP A 1 93 ? -6.91 -15.305 -0.737 1 94.56 93 TRP A N 1
ATOM 720 C CA . TRP A 1 93 ? -6.305 -14.344 0.18 1 94.56 93 TRP A CA 1
ATOM 721 C C . TRP A 1 93 ? -5.559 -15.062 1.302 1 94.56 93 TRP A C 1
ATOM 723 O O . TRP A 1 93 ? -4.5 -14.602 1.739 1 94.56 93 TRP A O 1
ATOM 733 N N . GLU A 1 94 ? -6.039 -16.203 1.771 1 96.75 94 GLU A N 1
ATOM 734 C CA . GLU A 1 94 ? -5.34 -16.969 2.805 1 96.75 94 GLU A CA 1
ATOM 735 C C . GLU A 1 94 ? -4.008 -17.5 2.295 1 96.75 94 GLU A C 1
ATOM 737 O O . GLU A 1 94 ? -2.994 -17.438 2.994 1 96.75 94 GLU A O 1
ATOM 742 N N . ALA A 1 95 ? -4.105 -18.016 1.09 1 97.12 95 ALA A N 1
ATOM 743 C CA . ALA A 1 95 ? -2.9 -18.578 0.479 1 97.12 95 ALA A CA 1
ATOM 744 C C . ALA A 1 95 ? -1.843 -17.5 0.263 1 97.12 95 ALA A C 1
ATOM 746 O O . ALA A 1 95 ? -0.65 -17.75 0.457 1 97.12 95 ALA A O 1
ATOM 747 N N . ILE A 1 96 ? -2.256 -16.312 -0.096 1 97.94 96 ILE A N 1
ATOM 748 C CA . ILE A 1 96 ? -1.35 -15.18 -0.299 1 97.94 96 ILE A CA 1
ATOM 749 C C . ILE A 1 96 ? -0.648 -14.844 1.015 1 97.94 96 ILE A C 1
ATOM 751 O O . ILE A 1 96 ? 0.579 -14.727 1.058 1 97.94 96 ILE A O 1
ATOM 755 N N . ILE A 1 97 ? -1.391 -14.781 2.064 1 97.75 97 ILE A N 1
ATOM 756 C CA . ILE A 1 97 ? -0.838 -14.391 3.357 1 97.75 97 ILE A CA 1
ATOM 757 C C . ILE A 1 97 ? 0.094 -15.484 3.869 1 97.75 97 ILE A C 1
ATOM 759 O O . ILE A 1 97 ? 1.183 -15.203 4.375 1 97.75 97 ILE A O 1
ATOM 763 N N . ASN A 1 98 ? -0.342 -16.703 3.727 1 97.94 98 ASN A N 1
ATOM 764 C CA . ASN A 1 98 ? 0.485 -17.828 4.176 1 97.94 98 ASN A CA 1
ATOM 765 C C . ASN A 1 98 ? 1.793 -17.906 3.395 1 97.94 98 ASN A C 1
ATOM 767 O O . ASN A 1 98 ? 2.857 -18.109 3.977 1 97.94 98 ASN A O 1
ATOM 771 N N . ALA A 1 99 ? 1.688 -17.734 2.105 1 98.38 99 ALA A N 1
ATOM 772 C CA . ALA A 1 99 ? 2.891 -17.734 1.274 1 98.38 99 ALA A CA 1
ATOM 773 C C . ALA A 1 99 ? 3.818 -16.578 1.654 1 98.38 99 ALA A C 1
ATOM 775 O O . ALA A 1 99 ? 5.039 -16.766 1.72 1 98.38 99 ALA A O 1
ATOM 776 N N . ALA A 1 100 ? 3.24 -15.422 1.905 1 98.56 100 ALA A N 1
ATOM 777 C CA . ALA A 1 100 ? 4.035 -14.258 2.291 1 98.56 100 ALA A CA 1
ATOM 778 C C . ALA A 1 100 ? 4.812 -14.531 3.578 1 98.56 100 ALA A C 1
ATOM 780 O O . ALA A 1 100 ? 5.988 -14.18 3.686 1 98.56 100 ALA A O 1
ATOM 781 N N . LYS A 1 101 ? 4.145 -15.156 4.504 1 98 101 LYS A N 1
ATOM 782 C CA . LYS A 1 101 ? 4.785 -15.492 5.77 1 98 101 LYS A CA 1
ATOM 783 C C . LYS A 1 101 ? 5.934 -16.469 5.562 1 98 101 LYS A C 1
ATOM 785 O O . LYS A 1 101 ? 7.047 -16.25 6.043 1 98 101 LYS A O 1
ATOM 790 N N . GLN A 1 102 ? 5.668 -17.484 4.793 1 98.31 102 GLN A N 1
ATOM 791 C CA . GLN A 1 102 ? 6.637 -18.547 4.586 1 98.31 102 GLN A CA 1
ATOM 792 C C . GLN A 1 102 ? 7.859 -18.047 3.824 1 98.31 102 GLN A C 1
ATOM 794 O O . GLN A 1 102 ? 8.984 -18.469 4.094 1 98.31 102 GLN A O 1
ATOM 799 N N . LEU A 1 103 ? 7.629 -17.156 2.93 1 98.56 103 LEU A N 1
ATOM 800 C CA . LEU A 1 103 ? 8.695 -16.672 2.061 1 98.56 103 LEU A CA 1
ATOM 801 C C . LEU A 1 103 ? 9.359 -15.438 2.662 1 98.56 103 LEU A C 1
ATOM 803 O O . LEU A 1 103 ? 10.242 -14.836 2.047 1 98.56 103 LEU A O 1
ATOM 807 N N . GLU A 1 104 ? 8.836 -15 3.838 1 98.44 104 GLU A N 1
ATOM 808 C CA . GLU A 1 104 ? 9.359 -13.836 4.543 1 98.44 104 GLU A CA 1
ATOM 809 C C . GLU A 1 104 ? 9.273 -12.578 3.68 1 98.44 104 GLU A C 1
ATOM 811 O O . GLU A 1 104 ? 10.242 -11.82 3.588 1 98.44 104 GLU A O 1
ATOM 816 N N . ILE A 1 105 ? 8.18 -12.445 3.049 1 98.75 105 ILE A N 1
ATOM 817 C CA . ILE A 1 105 ? 7.883 -11.258 2.256 1 98.75 105 ILE A CA 1
ATOM 818 C C . ILE A 1 105 ? 7.781 -10.039 3.168 1 98.75 105 ILE A C 1
ATOM 820 O O . ILE A 1 105 ? 7.191 -10.109 4.25 1 98.75 105 ILE A O 1
ATOM 824 N N . ASP A 1 106 ? 8.352 -8.961 2.699 1 98.44 106 ASP A N 1
ATOM 825 C CA . ASP A 1 106 ? 8.25 -7.789 3.561 1 98.44 106 ASP A CA 1
ATOM 826 C C . ASP A 1 106 ? 7.352 -6.727 2.932 1 98.44 106 ASP A C 1
ATOM 828 O O . ASP A 1 106 ? 6.961 -5.762 3.598 1 98.44 106 ASP A O 1
ATOM 832 N N . LEU A 1 107 ? 6.945 -6.938 1.65 1 98.88 107 LEU A N 1
ATOM 833 C CA . LEU A 1 107 ? 5.965 -6.07 1.006 1 98.88 107 LEU A CA 1
ATOM 834 C C . LEU A 1 107 ? 5.133 -6.852 -0.005 1 98.88 107 LEU A C 1
ATOM 836 O O . LEU A 1 107 ? 5.68 -7.543 -0.867 1 98.88 107 LEU A O 1
ATOM 840 N N . ILE A 1 108 ? 3.812 -6.75 0.124 1 98.88 108 ILE A N 1
ATOM 841 C CA . ILE A 1 108 ? 2.889 -7.25 -0.888 1 98.88 108 ILE A CA 1
ATOM 842 C C . ILE A 1 108 ? 2.393 -6.094 -1.751 1 98.88 108 ILE A C 1
ATOM 844 O O . ILE A 1 108 ? 1.901 -5.09 -1.23 1 98.88 108 ILE A O 1
ATOM 848 N N . VAL A 1 109 ? 2.541 -6.203 -3.059 1 98.88 109 VAL A N 1
ATOM 849 C CA . VAL A 1 109 ? 2.023 -5.246 -4.031 1 98.88 109 VAL A CA 1
ATOM 850 C C . VAL A 1 109 ? 0.923 -5.898 -4.863 1 98.88 109 VAL A C 1
ATOM 852 O O . VAL A 1 109 ? 1.161 -6.902 -5.543 1 98.88 109 VAL A O 1
ATOM 855 N N . MET A 1 110 ? -0.296 -5.336 -4.789 1 98.06 110 MET A N 1
ATOM 856 C CA . MET A 1 110 ? -1.371 -5.984 -5.535 1 98.06 110 MET A CA 1
ATOM 857 C C . MET A 1 110 ? -2.385 -4.961 -6.031 1 98.06 110 MET A C 1
ATOM 859 O O . MET A 1 110 ? -2.475 -3.855 -5.492 1 98.06 110 MET A O 1
ATOM 863 N N . ALA A 1 111 ? -3.053 -5.336 -7.074 1 96.69 111 ALA A N 1
ATOM 864 C CA . ALA A 1 111 ? -4.133 -4.504 -7.594 1 96.69 111 ALA A CA 1
ATOM 865 C C . ALA A 1 111 ? -5.305 -4.457 -6.621 1 96.69 111 ALA A C 1
ATOM 867 O O . ALA A 1 111 ? -5.512 -5.391 -5.844 1 96.69 111 ALA A O 1
ATOM 868 N N . SER A 1 112 ? -6.055 -3.416 -6.688 1 93.19 112 SER A N 1
ATOM 869 C CA . SER A 1 112 ? -7.203 -3.23 -5.805 1 93.19 112 SER A CA 1
ATOM 870 C C . SER A 1 112 ? -8.32 -4.203 -6.145 1 93.19 112 SER A C 1
ATOM 872 O O . SER A 1 112 ? -9.094 -4.602 -5.27 1 93.19 112 SER A O 1
ATOM 874 N N . HIS A 1 113 ? -8.484 -4.465 -7.465 1 80.56 113 HIS A N 1
ATOM 875 C CA . HIS A 1 113 ? -9.523 -5.379 -7.918 1 80.56 113 HIS A CA 1
ATOM 876 C C . HIS A 1 113 ? -9.164 -6.012 -9.258 1 80.56 113 HIS A C 1
ATOM 878 O O . HIS A 1 113 ? -8.273 -5.523 -9.953 1 80.56 113 HIS A O 1
ATOM 884 N N . ASN A 1 114 ? -9.711 -7.215 -9.445 1 65.62 114 ASN A N 1
ATOM 885 C CA . ASN A 1 114 ? -9.469 -7.953 -10.68 1 65.62 114 ASN A CA 1
ATOM 886 C C . ASN A 1 114 ? -10.477 -7.57 -11.766 1 65.62 114 ASN A C 1
ATOM 888 O O . ASN A 1 114 ? -10.25 -7.848 -12.945 1 65.62 114 ASN A O 1
ATOM 892 N N . LYS A 1 115 ? -11.703 -7.312 -11.289 1 66 115 LYS A N 1
ATOM 893 C CA . LYS A 1 115 ? -12.75 -7.109 -12.281 1 66 115 LYS A CA 1
ATOM 894 C C . LYS A 1 115 ? -13.414 -5.746 -12.109 1 66 115 LYS A C 1
ATOM 896 O O . LYS A 1 115 ? -13.406 -5.18 -11.016 1 66 115 LYS A O 1
ATOM 901 N N . ARG A 1 116 ? -13.797 -5.242 -13.391 1 58.84 116 ARG A N 1
ATOM 902 C CA . ARG A 1 116 ? -14.539 -3.992 -13.508 1 58.84 116 ARG A CA 1
ATOM 903 C C . ARG A 1 116 ? -15.844 -4.059 -12.727 1 58.84 116 ARG A C 1
ATOM 905 O O . ARG A 1 116 ? -16.484 -3.031 -12.5 1 58.84 116 ARG A O 1
ATOM 912 N N . LYS A 1 117 ? -16.203 -5.34 -12.445 1 54.69 117 LYS A N 1
ATOM 913 C CA . LYS A 1 117 ? -17.594 -5.414 -11.984 1 54.69 117 LYS A CA 1
ATOM 914 C C . LYS A 1 117 ? -17.766 -4.68 -10.656 1 54.69 117 LYS A C 1
ATOM 916 O O . LYS A 1 117 ? -18.891 -4.512 -10.18 1 54.69 117 LYS A O 1
ATOM 921 N N . PHE A 1 118 ? -16.594 -4.43 -10.117 1 57.22 118 PHE A N 1
ATOM 922 C CA . PHE A 1 118 ? -16.781 -3.773 -8.828 1 57.22 118 PHE A CA 1
ATOM 923 C C . PHE A 1 118 ? -16.625 -2.264 -8.961 1 57.22 118 PHE A C 1
ATOM 925 O O . PHE A 1 118 ? -15.992 -1.62 -8.117 1 57.22 118 PHE A O 1
ATOM 932 N N . VAL A 1 119 ? -17.219 -1.83 -9.953 1 53.34 119 VAL A N 1
ATOM 933 C CA . VAL A 1 119 ? -17.109 -0.408 -10.266 1 53.34 119 VAL A CA 1
ATOM 934 C C . VAL A 1 119 ? -17.391 0.416 -9.008 1 53.34 119 VAL A C 1
ATOM 936 O O . VAL A 1 119 ? -16.781 1.468 -8.797 1 53.34 119 VAL A O 1
ATOM 939 N N . ASP A 1 120 ? -18.266 -0.249 -8.242 1 57.03 120 ASP A N 1
ATOM 940 C CA . ASP A 1 120 ? -18.703 0.573 -7.121 1 57.03 120 ASP A CA 1
ATOM 941 C C . ASP A 1 120 ? -17.781 0.38 -5.914 1 57.03 120 ASP A C 1
ATOM 943 O O . ASP A 1 120 ? -17.859 1.135 -4.941 1 57.03 120 ASP A O 1
ATOM 947 N N . TYR A 1 121 ? -17 -0.787 -6.18 1 62.12 121 TYR A N 1
ATOM 948 C CA . TYR A 1 121 ? -16.141 -1.021 -5.027 1 62.12 121 TYR A CA 1
ATOM 949 C C . TYR A 1 121 ? -14.695 -0.665 -5.348 1 62.12 121 TYR A C 1
ATOM 951 O O . TYR A 1 121 ? -14.156 -1.087 -6.371 1 62.12 121 TYR A O 1
ATOM 959 N N . VAL A 1 122 ? -14.148 0.094 -4.516 1 79.31 122 VAL A N 1
ATOM 960 C CA . VAL A 1 122 ? -12.805 0.601 -4.746 1 79.31 122 VAL A CA 1
ATOM 961 C C . VAL A 1 122 ? -11.781 -0.454 -4.34 1 79.31 122 VAL A C 1
ATOM 963 O O . VAL A 1 122 ? -10.609 -0.382 -4.738 1 79.31 122 VAL A O 1
ATOM 966 N N . LEU A 1 123 ? -12.359 -1.581 -3.717 1 90.5 123 LEU A N 1
ATOM 967 C CA . LEU A 1 123 ? -11.438 -2.607 -3.232 1 90.5 123 LEU A CA 1
ATOM 968 C C . LEU A 1 123 ? -12.062 -3.994 -3.348 1 90.5 123 LEU A C 1
ATOM 970 O O . LEU A 1 123 ? -13.172 -4.223 -2.857 1 90.5 123 LEU A O 1
ATOM 974 N N . GLY A 1 124 ? -11.445 -4.938 -4.012 1 91.44 124 GLY A N 1
ATOM 975 C CA . GLY A 1 124 ? -11.922 -6.309 -4.117 1 91.44 124 GLY A CA 1
ATOM 976 C C . GLY A 1 124 ? -11.781 -7.086 -2.82 1 91.44 124 GLY A C 1
ATOM 977 O O . GLY A 1 124 ? -10.992 -6.719 -1.949 1 91.44 124 GLY A O 1
ATOM 978 N N . PRO A 1 125 ? -12.5 -8.18 -2.73 1 91.25 125 PRO A N 1
ATOM 979 C CA . PRO A 1 125 ? -12.547 -8.945 -1.48 1 91.25 125 PRO A CA 1
ATOM 980 C C . PRO A 1 125 ? -11.188 -9.5 -1.076 1 91.25 125 PRO A C 1
ATOM 982 O O . PRO A 1 125 ? -10.844 -9.508 0.11 1 91.25 125 PRO A O 1
ATOM 985 N N . ASN A 1 126 ? -10.398 -10.008 -2.076 1 93.62 126 ASN A N 1
ATOM 986 C CA . ASN A 1 126 ? -9.086 -10.562 -1.729 1 93.62 126 ASN A CA 1
ATOM 987 C C . ASN A 1 126 ? -8.133 -9.477 -1.239 1 93.62 126 ASN A C 1
ATOM 989 O O . ASN A 1 126 ? -7.43 -9.664 -0.247 1 93.62 126 ASN A O 1
ATOM 993 N N . ALA A 1 127 ? -8.125 -8.367 -1.963 1 95.38 127 ALA A N 1
ATOM 994 C CA . ALA A 1 127 ? -7.289 -7.246 -1.538 1 95.38 127 ALA A CA 1
ATOM 995 C C . ALA A 1 127 ? -7.672 -6.777 -0.137 1 95.38 127 ALA A C 1
ATOM 997 O O . ALA A 1 127 ? -6.801 -6.512 0.695 1 95.38 127 ALA A O 1
ATOM 998 N N . GLU A 1 128 ? -8.938 -6.699 0.101 1 93.75 128 GLU A N 1
ATOM 999 C CA . GLU A 1 128 ? -9.43 -6.281 1.409 1 93.75 128 GLU A CA 1
ATOM 1000 C C . GLU A 1 128 ? -8.945 -7.219 2.51 1 93.75 128 GLU A C 1
ATOM 1002 O O . GLU A 1 128 ? -8.43 -6.766 3.535 1 93.75 128 GLU A O 1
ATOM 1007 N N . HIS A 1 129 ? -9.07 -8.469 2.289 1 94.81 129 HIS A N 1
ATOM 1008 C CA . HIS A 1 129 ? -8.656 -9.445 3.289 1 94.81 129 HIS A CA 1
ATOM 1009 C C . HIS A 1 129 ? -7.141 -9.422 3.49 1 94.81 129 HIS A C 1
ATOM 1011 O O . HIS A 1 129 ? -6.66 -9.5 4.621 1 94.81 129 HIS A O 1
ATOM 1017 N N . VAL A 1 130 ? -6.41 -9.289 2.453 1 96.69 130 VAL A N 1
ATOM 1018 C CA . VAL A 1 130 ? -4.953 -9.258 2.555 1 96.69 130 VAL A CA 1
ATOM 1019 C C . VAL A 1 130 ? -4.52 -8.047 3.377 1 96.69 130 VAL A C 1
ATOM 1021 O O . VAL A 1 130 ? -3.709 -8.172 4.301 1 96.69 130 VAL A O 1
ATOM 1024 N N . VAL A 1 131 ? -5.066 -6.898 3.092 1 96.44 131 VAL A N 1
ATOM 1025 C CA . VAL A 1 131 ? -4.691 -5.691 3.822 1 96.44 131 VAL A CA 1
ATOM 1026 C C . VAL A 1 131 ? -5.051 -5.844 5.297 1 96.44 131 VAL A C 1
ATOM 1028 O O . VAL A 1 131 ? -4.281 -5.457 6.176 1 96.44 131 VAL A O 1
ATOM 1031 N N . HIS A 1 132 ? -6.133 -6.43 5.539 1 93.56 132 HIS A N 1
ATOM 1032 C CA . HIS A 1 132 ? -6.676 -6.512 6.891 1 93.56 132 HIS A CA 1
ATOM 1033 C C . HIS A 1 132 ? -5.902 -7.52 7.734 1 93.56 132 HIS A C 1
ATOM 1035 O O . HIS A 1 132 ? -5.738 -7.328 8.945 1 93.56 132 HIS A O 1
ATOM 1041 N N . HIS A 1 133 ? -5.383 -8.547 7.098 1 93.38 133 HIS A N 1
ATOM 1042 C CA . HIS A 1 133 ? -4.891 -9.664 7.891 1 93.38 133 HIS A CA 1
ATOM 1043 C C . HIS A 1 133 ? -3.377 -9.805 7.77 1 93.38 133 HIS A C 1
ATOM 1045 O O . HIS A 1 133 ? -2.752 -10.531 8.547 1 93.38 133 HIS A O 1
ATOM 1051 N N . SER A 1 134 ? -2.828 -9.156 6.812 1 95.31 134 SER A N 1
ATOM 1052 C CA . SER A 1 134 ? -1.393 -9.312 6.598 1 95.31 134 SER A CA 1
ATOM 1053 C C . SER A 1 134 ? -0.594 -8.672 7.73 1 95.31 134 SER A C 1
ATOM 1055 O O . SER A 1 134 ? -0.936 -7.582 8.203 1 95.31 134 SER A O 1
ATOM 1057 N N . LYS A 1 135 ? 0.522 -9.32 8.07 1 93.31 135 LYS A N 1
ATOM 1058 C CA . LYS A 1 135 ? 1.482 -8.734 9 1 93.31 135 LYS A CA 1
ATOM 1059 C C . LYS A 1 135 ? 2.594 -8.008 8.25 1 93.31 135 LYS A C 1
ATOM 1061 O O . LYS A 1 135 ? 3.402 -7.305 8.867 1 93.31 135 LYS A O 1
ATOM 1066 N N . MET A 1 136 ? 2.598 -8.164 6.926 1 95.94 136 MET A N 1
ATOM 1067 C CA . MET A 1 136 ? 3.541 -7.465 6.059 1 95.94 136 MET A CA 1
ATOM 1068 C C . MET A 1 136 ? 2.938 -6.168 5.531 1 95.94 136 MET A C 1
ATOM 1070 O O . MET A 1 136 ? 1.718 -5.996 5.543 1 95.94 136 MET A O 1
ATOM 1074 N N . SER A 1 137 ? 3.82 -5.281 5.16 1 98.06 137 SER A N 1
ATOM 1075 C CA . SER A 1 137 ? 3.342 -4.105 4.441 1 98.06 137 SER A CA 1
ATOM 1076 C C . SER A 1 137 ? 2.605 -4.5 3.166 1 98.06 137 SER A C 1
ATOM 1078 O O . SER A 1 137 ? 2.943 -5.5 2.533 1 98.06 137 SER A O 1
ATOM 1080 N N . VAL A 1 138 ? 1.514 -3.738 2.846 1 98.56 138 VAL A N 1
ATOM 1081 C CA . VAL A 1 138 ? 0.727 -3.99 1.643 1 98.56 138 VAL A CA 1
ATOM 1082 C C . VAL A 1 138 ? 0.537 -2.689 0.866 1 98.56 138 VAL A C 1
ATOM 1084 O O . VAL A 1 138 ? 0.185 -1.659 1.446 1 98.56 138 VAL A O 1
ATOM 1087 N N . MET A 1 139 ? 0.837 -2.74 -0.393 1 98.81 139 MET A N 1
ATOM 1088 C CA . MET A 1 139 ? 0.532 -1.646 -1.308 1 98.81 139 MET A CA 1
ATOM 1089 C C . MET A 1 139 ? -0.591 -2.033 -2.264 1 98.81 139 MET A C 1
ATOM 1091 O O . MET A 1 139 ? -0.455 -2.982 -3.037 1 98.81 139 MET A O 1
ATOM 1095 N N . ILE A 1 140 ? -1.662 -1.318 -2.135 1 98.25 140 ILE A N 1
ATOM 1096 C CA . ILE A 1 140 ? -2.768 -1.447 -3.078 1 98.25 140 ILE A CA 1
ATOM 1097 C C . ILE A 1 140 ? -2.586 -0.454 -4.227 1 98.25 140 ILE A C 1
ATOM 1099 O O . ILE A 1 140 ? -2.572 0.76 -4.008 1 98.25 140 ILE A O 1
ATOM 1103 N N . VAL A 1 141 ? -2.518 -0.984 -5.398 1 97.81 141 VAL A N 1
ATOM 1104 C CA . VAL A 1 141 ? -2.246 -0.162 -6.574 1 97.81 141 VAL A CA 1
ATOM 1105 C C . VAL A 1 141 ? -3.539 0.076 -7.348 1 97.81 141 VAL A C 1
ATOM 1107 O O . VAL A 1 141 ? -4.293 -0.863 -7.613 1 97.81 141 VAL A O 1
ATOM 1110 N N . ARG A 1 142 ? -3.719 1.342 -7.652 1 94.44 142 ARG A N 1
ATOM 1111 C CA . ARG A 1 142 ? -4.938 1.722 -8.352 1 94.44 142 ARG A CA 1
ATOM 1112 C C . ARG A 1 142 ? -4.617 2.467 -9.648 1 94.44 142 ARG A C 1
ATOM 1114 O O . ARG A 1 142 ? -3.559 3.088 -9.766 1 94.44 142 ARG A O 1
ATOM 1121 N N . MET B 1 1 ? 7.023 7.078 -12.086 1 86.81 1 MET B N 1
ATOM 1122 C CA . MET B 1 1 ? 6.09 6.227 -11.359 1 86.81 1 MET B CA 1
ATOM 1123 C C . MET B 1 1 ? 5.211 7.055 -10.43 1 86.81 1 MET B C 1
ATOM 1125 O O . MET B 1 1 ? 4.312 7.766 -10.883 1 86.81 1 MET B O 1
ATOM 1129 N N . TYR B 1 2 ? 5.324 7.27 -9.18 1 97.5 2 TYR B N 1
ATOM 1130 C CA . TYR B 1 2 ? 4.602 8.148 -8.266 1 97.5 2 TYR B CA 1
ATOM 1131 C C . TYR B 1 2 ? 5.27 9.508 -8.172 1 97.5 2 TYR B C 1
ATOM 1133 O O . TYR B 1 2 ? 6.496 9.609 -8.148 1 97.5 2 TYR B O 1
ATOM 1141 N N . SER B 1 3 ? 4.445 10.578 -8.211 1 98.69 3 SER B N 1
ATOM 1142 C CA . SER B 1 3 ? 5 11.93 -8.242 1 98.69 3 SER B CA 1
ATOM 1143 C C . SER B 1 3 ? 4.621 12.719 -6.992 1 98.69 3 SER B C 1
ATOM 1145 O O . SER B 1 3 ? 5.352 13.617 -6.578 1 98.69 3 SER B O 1
ATOM 1147 N N . LYS B 1 4 ? 3.498 12.453 -6.457 1 98.88 4 LYS B N 1
ATOM 1148 C CA . LYS B 1 4 ? 3.023 13.102 -5.238 1 98.88 4 LYS B CA 1
ATOM 1149 C C . LYS B 1 4 ? 2.619 12.07 -4.191 1 98.88 4 LYS B C 1
ATOM 1151 O O . LYS B 1 4 ? 1.613 11.375 -4.348 1 98.88 4 LYS B O 1
ATOM 1156 N N . ILE B 1 5 ? 3.361 12.047 -3.105 1 98.94 5 ILE B N 1
ATOM 1157 C CA . ILE B 1 5 ? 3.162 11.055 -2.057 1 98.94 5 ILE B CA 1
ATOM 1158 C C . ILE B 1 5 ? 2.674 11.734 -0.782 1 98.94 5 ILE B C 1
ATOM 1160 O O . ILE B 1 5 ? 3.221 12.766 -0.376 1 98.94 5 ILE B O 1
ATOM 1164 N N . MET B 1 6 ? 1.65 11.164 -0.247 1 98.94 6 MET B N 1
ATOM 1165 C CA . MET B 1 6 ? 1.087 11.719 0.982 1 98.94 6 MET B CA 1
ATOM 1166 C C . MET B 1 6 ? 1.442 10.844 2.182 1 98.94 6 MET B C 1
ATOM 1168 O O . MET B 1 6 ? 1.371 9.617 2.105 1 98.94 6 MET B O 1
ATOM 1172 N N . LEU B 1 7 ? 1.814 11.492 3.23 1 98.94 7 LEU B N 1
ATOM 1173 C CA . LEU B 1 7 ? 2.043 10.883 4.535 1 98.94 7 LEU B CA 1
ATOM 1174 C C . LEU B 1 7 ? 1.174 11.539 5.602 1 98.94 7 LEU B C 1
ATOM 1176 O O . LEU B 1 7 ? 1.479 12.641 6.066 1 98.94 7 LEU B O 1
ATOM 1180 N N . PRO B 1 8 ? 0.054 10.898 5.98 1 98.5 8 PRO B N 1
ATOM 1181 C CA . PRO B 1 8 ? -0.673 11.406 7.152 1 98.5 8 PRO B CA 1
ATOM 1182 C C . PRO B 1 8 ? 0.072 11.148 8.461 1 98.5 8 PRO B C 1
ATOM 1184 O O . PRO B 1 8 ? 0.613 10.062 8.672 1 98.5 8 PRO B O 1
ATOM 1187 N N . VAL B 1 9 ? 0.043 12.18 9.328 1 97.25 9 VAL B N 1
ATOM 1188 C CA . VAL B 1 9 ? 0.737 12.039 10.602 1 97.25 9 VAL B CA 1
ATOM 1189 C C . VAL B 1 9 ? -0.152 12.547 11.734 1 97.25 9 VAL B C 1
ATOM 1191 O O . VAL B 1 9 ? -0.962 13.453 11.531 1 97.25 9 VAL B O 1
ATOM 1194 N N . ASP B 1 10 ? -0.095 11.844 12.844 1 95.06 10 ASP B N 1
ATOM 1195 C CA . ASP B 1 10 ? -0.461 12.406 14.141 1 95.06 10 ASP B CA 1
ATOM 1196 C C . ASP B 1 10 ? 0.776 12.867 14.906 1 95.06 10 ASP B C 1
ATOM 1198 O O . ASP B 1 10 ? 1.56 12.047 15.383 1 95.06 10 ASP B O 1
ATOM 1202 N N . LEU B 1 11 ? 0.907 14.195 15.016 1 95.25 11 LEU B N 1
ATOM 1203 C CA . LEU B 1 11 ? 2.137 14.773 15.555 1 95.25 11 LEU B CA 1
ATOM 1204 C C . LEU B 1 11 ? 2.332 14.383 17.016 1 95.25 11 LEU B C 1
ATOM 1206 O O . LEU B 1 11 ? 3.445 14.445 17.531 1 95.25 11 LEU B O 1
ATOM 1210 N N . ASN B 1 12 ? 1.231 13.906 17.594 1 92.31 12 ASN B N 1
ATOM 1211 C CA . ASN B 1 12 ? 1.307 13.547 19.016 1 92.31 12 ASN B CA 1
ATOM 1212 C C . ASN B 1 12 ? 1.439 12.039 19.203 1 92.31 12 ASN B C 1
ATOM 1214 O O . ASN B 1 12 ? 1.428 11.547 20.328 1 92.31 12 ASN B O 1
ATOM 1218 N N . GLU B 1 13 ? 1.529 11.328 18.109 1 93.38 13 GLU B N 1
ATOM 1219 C CA . GLU B 1 13 ? 1.617 9.875 18.156 1 93.38 13 GLU B CA 1
ATOM 1220 C C . GLU B 1 13 ? 2.668 9.344 17.188 1 93.38 13 GLU B C 1
ATOM 1222 O O . GLU B 1 13 ? 2.367 9.094 16.016 1 93.38 13 GLU B O 1
ATOM 1227 N N . GLU B 1 14 ? 3.82 9.078 17.688 1 94.81 14 GLU B N 1
ATOM 1228 C CA . GLU B 1 14 ? 4.965 8.68 16.875 1 94.81 14 GLU B CA 1
ATOM 1229 C C . GLU B 1 14 ? 4.656 7.418 16.062 1 94.81 14 GLU B C 1
ATOM 1231 O O . GLU B 1 14 ? 5.121 7.266 14.938 1 94.81 14 GLU B O 1
ATOM 1236 N N . ALA B 1 15 ? 3.877 6.555 16.641 1 93.12 15 ALA B N 1
ATOM 1237 C CA . ALA B 1 15 ? 3.541 5.301 15.984 1 93.12 15 ALA B CA 1
ATOM 1238 C C . ALA B 1 15 ? 2.795 5.551 14.68 1 93.12 15 ALA B C 1
ATOM 1240 O O . ALA B 1 15 ? 2.732 4.676 13.812 1 93.12 15 ALA B O 1
ATOM 1241 N N . SER B 1 16 ? 2.24 6.727 14.516 1 94 16 SER B N 1
ATOM 1242 C CA . SER B 1 16 ? 1.493 7.074 13.312 1 94 16 SER B CA 1
ATOM 1243 C C . SER B 1 16 ? 2.426 7.305 12.133 1 94 16 SER B C 1
ATOM 1245 O O . SER B 1 16 ? 1.987 7.312 10.977 1 94 16 SER B O 1
ATOM 1247 N N . TRP B 1 17 ? 3.744 7.488 12.422 1 96.69 17 TRP B N 1
ATOM 1248 C CA . TRP B 1 17 ? 4.586 7.855 11.289 1 96.69 17 TRP B CA 1
ATOM 1249 C C . TRP B 1 17 ? 5.957 7.195 11.391 1 96.69 17 TRP B C 1
ATOM 1251 O O . TRP B 1 17 ? 6.727 7.199 10.43 1 96.69 17 TRP B O 1
ATOM 1261 N N . GLU B 1 18 ? 6.344 6.605 12.523 1 96.56 18 GLU B N 1
ATOM 1262 C CA . GLU B 1 18 ? 7.691 6.105 12.758 1 96.56 18 GLU B CA 1
ATOM 1263 C C . GLU B 1 18 ? 8.094 5.082 11.695 1 96.56 18 GLU B C 1
ATOM 1265 O O . GLU B 1 18 ? 9.242 5.062 11.25 1 96.56 18 GLU B O 1
ATOM 1270 N N . LYS B 1 19 ? 7.16 4.262 11.312 1 95.25 19 LYS B N 1
ATOM 1271 C CA . LYS B 1 19 ? 7.457 3.248 10.305 1 95.25 19 LYS B CA 1
ATOM 1272 C C . LYS B 1 19 ? 7.176 3.77 8.898 1 95.25 19 LYS B C 1
ATOM 1274 O O . LYS B 1 19 ? 7.883 3.42 7.949 1 95.25 19 LYS B O 1
ATOM 1279 N N . ALA B 1 20 ? 6.18 4.637 8.766 1 98.19 20 ALA B N 1
ATOM 1280 C CA . ALA B 1 20 ? 5.719 5.074 7.453 1 98.19 20 ALA B CA 1
ATOM 1281 C C . ALA B 1 20 ? 6.641 6.148 6.879 1 98.19 20 ALA B C 1
ATOM 1283 O O . ALA B 1 20 ? 6.84 6.223 5.664 1 98.19 20 ALA B O 1
ATOM 1284 N N . LEU B 1 21 ? 7.215 6.926 7.75 1 98.69 21 LEU B N 1
ATOM 1285 C CA . LEU B 1 21 ? 8.016 8.055 7.297 1 98.69 21 LEU B CA 1
ATOM 1286 C C . LEU B 1 21 ? 9.242 7.578 6.531 1 98.69 21 LEU B C 1
ATOM 1288 O O . LEU B 1 21 ? 9.484 8.016 5.402 1 98.69 21 LEU B O 1
ATOM 1292 N N . PRO B 1 22 ? 10.055 6.652 7.039 1 98.38 22 PRO B N 1
ATOM 1293 C CA . PRO B 1 22 ? 11.211 6.199 6.27 1 98.38 22 PRO B CA 1
ATOM 1294 C C . PRO B 1 22 ? 10.828 5.617 4.91 1 98.38 22 PRO B C 1
ATOM 1296 O O . PRO B 1 22 ? 11.539 5.816 3.926 1 98.38 22 PRO B O 1
ATOM 1299 N N . THR B 1 23 ? 9.71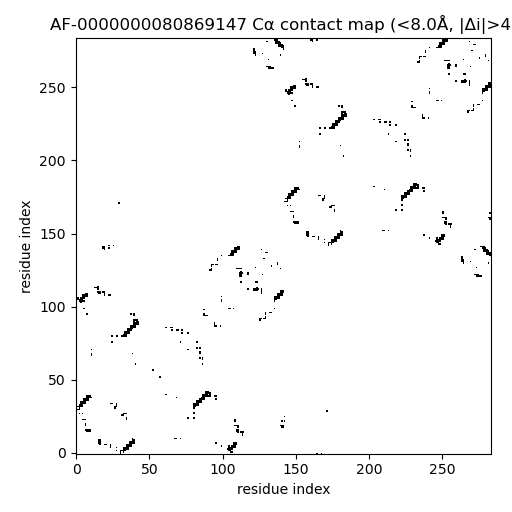9 4.926 4.883 1 98.44 23 THR B N 1
ATOM 1300 C CA . THR B 1 23 ? 9.234 4.363 3.629 1 98.44 23 THR B CA 1
ATOM 1301 C C . THR B 1 23 ? 8.852 5.469 2.65 1 98.44 23 THR B C 1
ATOM 1303 O O . THR B 1 23 ? 9.258 5.445 1.487 1 98.44 23 THR B O 1
ATOM 1306 N N . ALA B 1 24 ? 8.094 6.441 3.131 1 98.81 24 ALA B N 1
ATOM 1307 C CA . ALA B 1 24 ? 7.684 7.562 2.285 1 98.81 24 ALA B CA 1
ATOM 1308 C C . ALA B 1 24 ? 8.898 8.305 1.735 1 98.81 24 ALA B C 1
ATOM 1310 O O . ALA B 1 24 ? 8.938 8.648 0.552 1 98.81 24 ALA B O 1
ATOM 1311 N N . LEU B 1 25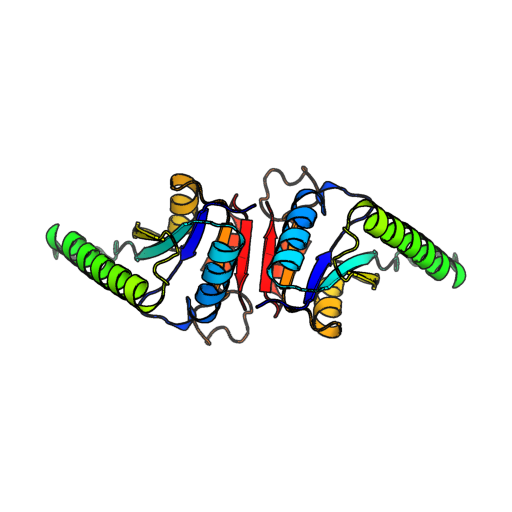 ? 9.883 8.469 2.547 1 98.81 25 LEU B N 1
ATOM 1312 C CA . LEU B 1 25 ? 11.086 9.188 2.135 1 98.81 25 LEU B CA 1
ATOM 1313 C C . LEU B 1 25 ? 11.859 8.398 1.082 1 98.81 25 LEU B C 1
ATOM 1315 O O . LEU B 1 25 ? 12.312 8.961 0.084 1 98.81 25 LEU B O 1
ATOM 1319 N N . ALA B 1 26 ? 12 7.145 1.302 1 98.38 26 ALA B N 1
ATOM 1320 C CA . ALA B 1 26 ? 12.695 6.297 0.339 1 98.38 26 ALA B CA 1
ATOM 1321 C C . ALA B 1 26 ? 12 6.312 -1.017 1 98.38 26 ALA B C 1
ATOM 1323 O O . ALA B 1 26 ? 12.648 6.371 -2.061 1 98.38 26 ALA B O 1
ATOM 1324 N N . LEU B 1 27 ? 10.695 6.324 -0.966 1 98.44 27 LEU B N 1
ATOM 1325 C CA . LEU B 1 27 ? 9.922 6.359 -2.203 1 98.44 27 LEU B CA 1
ATOM 1326 C C . LEU B 1 27 ? 10.07 7.707 -2.896 1 98.44 27 LEU B C 1
ATOM 1328 O O . LEU B 1 27 ? 10.219 7.77 -4.121 1 98.44 27 LEU B O 1
ATOM 1332 N N . CYS B 1 28 ? 10.031 8.742 -2.145 1 98.62 28 CYS B N 1
ATOM 1333 C CA . CYS B 1 28 ? 10.234 10.062 -2.719 1 98.62 28 CYS B CA 1
ATOM 1334 C C . CYS B 1 28 ? 11.594 10.156 -3.4 1 98.62 28 CYS B C 1
ATOM 1336 O O . CYS B 1 28 ? 11.703 10.688 -4.508 1 98.62 28 CYS B O 1
ATOM 1338 N N . GLN B 1 29 ? 12.578 9.633 -2.754 1 97.81 29 GLN B N 1
ATOM 1339 C CA . GLN B 1 29 ? 13.93 9.664 -3.303 1 97.81 29 GLN B CA 1
ATOM 1340 C C . GLN B 1 29 ? 14.039 8.805 -4.555 1 97.81 29 GLN B C 1
ATOM 1342 O O . GLN B 1 29 ? 14.648 9.219 -5.551 1 97.81 29 GLN B O 1
ATOM 1347 N N . SER B 1 30 ? 13.461 7.688 -4.508 1 96.44 30 SER B N 1
ATOM 1348 C CA . SER B 1 30 ? 13.562 6.734 -5.609 1 96.44 30 SER B CA 1
ATOM 1349 C C . SER B 1 30 ? 12.844 7.242 -6.852 1 96.44 30 SER B C 1
ATOM 1351 O O . SER B 1 30 ? 13.305 7.027 -7.973 1 96.44 30 SER B O 1
ATOM 1353 N N . PHE B 1 31 ? 11.719 7.949 -6.613 1 97.5 31 PHE B N 1
ATOM 1354 C CA . PHE B 1 31 ? 10.875 8.305 -7.746 1 97.5 31 PHE B CA 1
ATOM 1355 C C . PHE B 1 31 ? 11.008 9.781 -8.078 1 97.5 31 PHE B C 1
ATOM 1357 O O . PHE B 1 31 ? 10.445 10.258 -9.062 1 97.5 31 PHE B O 1
ATOM 1364 N N . GLY B 1 32 ? 11.797 10.5 -7.266 1 97.94 32 GLY B N 1
ATOM 1365 C CA . GLY B 1 32 ? 11.812 11.945 -7.434 1 97.94 32 GLY B CA 1
ATOM 1366 C C . GLY B 1 32 ? 10.477 12.602 -7.137 1 97.94 32 GLY B C 1
ATOM 1367 O O . GLY B 1 32 ? 10.094 13.562 -7.801 1 97.94 32 GLY B O 1
ATOM 1368 N N . ALA B 1 33 ? 9.758 12.055 -6.238 1 98.75 33 ALA B N 1
ATOM 1369 C CA . ALA B 1 33 ? 8.414 12.508 -5.895 1 98.75 33 ALA B CA 1
ATOM 1370 C C . ALA B 1 33 ? 8.461 13.586 -4.812 1 98.75 33 ALA B C 1
ATOM 1372 O O . ALA B 1 33 ? 9.445 13.695 -4.082 1 98.75 33 ALA B O 1
ATOM 1373 N N . SER B 1 34 ? 7.418 14.383 -4.754 1 98.88 34 SER B N 1
ATOM 1374 C CA . SER B 1 34 ? 7.219 15.289 -3.631 1 98.88 34 SER B CA 1
ATOM 1375 C C . SER B 1 34 ? 6.469 14.609 -2.492 1 98.88 34 SER B C 1
ATOM 1377 O O . SER B 1 34 ? 5.723 13.648 -2.719 1 98.88 34 SER B O 1
ATOM 1379 N N . LEU B 1 35 ? 6.746 15.109 -1.312 1 98.94 35 LEU B N 1
ATOM 1380 C CA . LEU B 1 35 ? 6.102 14.594 -0.112 1 98.94 35 LEU B CA 1
ATOM 1381 C C . LEU B 1 35 ? 5.082 15.594 0.431 1 98.94 35 LEU B C 1
ATOM 1383 O O . LEU B 1 35 ? 5.387 16.781 0.572 1 98.94 35 LEU B O 1
ATOM 1387 N N . HIS B 1 36 ? 3.865 15.109 0.632 1 98.94 36 HIS B N 1
ATOM 1388 C CA . HIS B 1 36 ? 2.836 15.883 1.313 1 98.94 36 HIS B CA 1
ATOM 1389 C C . HIS B 1 36 ? 2.572 15.344 2.713 1 98.94 36 HIS B C 1
ATOM 1391 O O . HIS B 1 36 ? 1.996 14.266 2.867 1 98.94 36 HIS B O 1
ATOM 1397 N N . VAL B 1 37 ? 3.018 16.078 3.719 1 98.94 37 VAL B N 1
ATOM 1398 C CA . VAL B 1 37 ? 2.744 15.703 5.105 1 98.94 37 VAL B CA 1
ATOM 1399 C C . VAL B 1 37 ? 1.409 16.297 5.543 1 98.94 37 VAL B C 1
ATOM 1401 O O . VAL B 1 37 ? 1.22 17.516 5.492 1 98.94 37 VAL B O 1
ATOM 1404 N N . VAL B 1 38 ? 0.515 15.414 6.02 1 98.69 38 VAL B N 1
ATOM 1405 C CA . VAL B 1 38 ? -0.847 15.859 6.293 1 98.69 38 VAL B CA 1
ATOM 1406 C C . VAL B 1 38 ? -1.198 15.586 7.754 1 98.69 38 VAL B C 1
ATOM 1408 O O . VAL B 1 38 ? -1.034 14.461 8.234 1 98.69 38 VAL B O 1
ATOM 1411 N N . THR B 1 39 ? -1.616 16.562 8.438 1 98 39 THR B N 1
ATOM 1412 C CA . THR B 1 39 ? -2.217 16.422 9.758 1 98 39 THR B CA 1
ATOM 1413 C C . THR B 1 39 ? -3.682 16.859 9.734 1 98 39 THR B C 1
ATOM 1415 O O . THR B 1 39 ? -4.027 17.875 9.148 1 98 39 THR B O 1
ATOM 1418 N N . VAL B 1 40 ? -4.508 16.031 10.328 1 96.38 40 VAL B N 1
ATOM 1419 C CA . VAL B 1 40 ? -5.934 16.328 10.398 1 96.38 40 VAL B CA 1
ATOM 1420 C C . VAL B 1 40 ? -6.27 16.906 11.773 1 96.38 40 VAL B C 1
ATOM 1422 O O . VAL B 1 40 ? -5.945 16.297 12.805 1 96.38 40 VAL B O 1
ATOM 1425 N N . LEU B 1 41 ? -6.836 18.047 11.789 1 92.69 41 LEU B N 1
ATOM 1426 C CA . LEU B 1 41 ? -7.391 18.641 13 1 92.69 41 LEU B CA 1
ATOM 1427 C C . LEU B 1 41 ? -8.852 18.234 13.188 1 92.69 41 LEU B C 1
ATOM 1429 O O . LEU B 1 41 ? -9.68 18.453 12.305 1 92.69 41 LEU B O 1
ATOM 1433 N N . PRO B 1 42 ? -9.047 17.422 14.242 1 80.5 42 PRO B N 1
ATOM 1434 C CA . PRO B 1 42 ? -10.445 17.031 14.453 1 80.5 42 PRO B CA 1
ATOM 1435 C C . PRO B 1 42 ? -11.383 18.234 14.578 1 80.5 42 PRO B C 1
ATOM 1437 O O . PRO B 1 42 ? -10.969 19.297 15.055 1 80.5 42 PRO B O 1
ATOM 1440 N N . ASP B 1 43 ? -12.5 18.016 13.836 1 68.94 43 ASP B N 1
ATOM 1441 C CA . ASP B 1 43 ? -13.523 19.031 14 1 68.94 43 ASP B CA 1
ATOM 1442 C C . ASP B 1 43 ? -13.945 19.172 15.469 1 68.94 43 ASP B C 1
ATOM 1444 O O . ASP B 1 43 ? -14.25 18.172 16.125 1 68.94 43 ASP B O 1
ATOM 1448 N N . TYR B 1 44 ? -13.289 19.938 16.156 1 54.31 44 TYR B N 1
ATOM 1449 C CA . TYR B 1 44 ? -13.797 20.219 17.484 1 54.31 44 TYR B CA 1
ATOM 1450 C C . TYR B 1 44 ? -15.266 20.625 17.438 1 54.31 44 TYR B C 1
ATOM 1452 O O . TYR B 1 44 ? -15.742 21.344 18.312 1 54.31 44 TYR B O 1
ATOM 1460 N N . ARG B 1 45 ? -16.016 19.969 16.453 1 51.94 45 ARG B N 1
ATOM 1461 C CA . ARG B 1 45 ? -17.375 20.422 16.734 1 51.94 45 ARG B CA 1
ATOM 1462 C C . ARG B 1 45 ? -17.797 20.047 18.156 1 51.94 45 ARG B C 1
ATOM 1464 O O . ARG B 1 45 ? -18.641 19.188 18.344 1 51.94 45 ARG B O 1
ATOM 1471 N N . MET B 1 46 ? -17.031 19.531 18.922 1 45.31 46 MET B N 1
ATOM 1472 C CA . MET B 1 46 ? -17.734 19.078 20.125 1 45.31 46 MET B CA 1
ATOM 1473 C C . MET B 1 46 ? -18.938 19.984 20.422 1 45.31 46 MET B C 1
ATOM 1475 O O . MET B 1 46 ? -18.969 21.141 20 1 45.31 46 MET B O 1
ATOM 1479 N N . PRO B 1 47 ? -19.719 19.609 21.766 1 42.03 47 PRO B N 1
ATOM 1480 C CA . PRO B 1 47 ? -21.031 19.969 22.328 1 42.03 47 PRO B CA 1
ATOM 1481 C C . PRO B 1 47 ? -21.344 21.453 22.172 1 42.03 47 PRO B C 1
ATOM 1483 O O . PRO B 1 47 ? -20.438 22.266 21.984 1 42.03 47 PRO B O 1
ATOM 1486 N N . LEU B 1 48 ? -22.656 21.859 22.641 1 37.41 48 LEU B N 1
ATOM 1487 C CA . LEU B 1 48 ? -23.688 22.875 22.891 1 37.41 48 LEU B CA 1
ATOM 1488 C C . LEU B 1 48 ? -23.094 24.062 23.641 1 37.41 48 LEU B C 1
ATOM 1490 O O . LEU B 1 48 ? -23.828 24.984 24.016 1 37.41 48 LEU B O 1
ATOM 1494 N N . VAL B 1 49 ? -22.359 23.797 24.938 1 41.91 49 VAL B N 1
ATOM 1495 C CA . VAL B 1 49 ? -22.578 24.906 25.859 1 41.91 49 VAL B CA 1
ATOM 1496 C C . VAL B 1 49 ? -22.047 26.203 25.25 1 41.91 49 VAL B C 1
ATOM 1498 O O . VAL B 1 49 ? -21.188 26.172 24.375 1 41.91 49 VAL B O 1
ATOM 1501 N N . GLY B 1 50 ? -22.5 27.328 25.734 1 42.41 50 GLY B N 1
ATOM 1502 C CA . GLY B 1 50 ? -22.422 28.766 25.578 1 42.41 50 GLY B CA 1
ATOM 1503 C C . GLY B 1 50 ? -21.016 29.281 25.359 1 42.41 50 GLY B C 1
ATOM 1504 O O . GLY B 1 50 ? -20.75 30.484 25.438 1 42.41 50 GLY B O 1
ATOM 1505 N N . SER B 1 51 ? -19.969 28.453 25.703 1 44.66 51 SER B N 1
ATOM 1506 C CA . SER B 1 51 ? -18.734 29.234 25.672 1 44.66 51 SER B CA 1
ATOM 1507 C C . SER B 1 51 ? -18.25 29.438 24.25 1 44.66 51 SER B C 1
ATOM 1509 O O . SER B 1 51 ? -18.062 28.469 23.5 1 44.66 51 SER B O 1
ATOM 1511 N N . TYR B 1 52 ? -18.609 30.469 23.484 1 47.31 52 TYR B N 1
ATOM 1512 C CA . TYR B 1 52 ? -18.078 31.125 22.297 1 47.31 52 TYR B CA 1
ATOM 1513 C C . TYR B 1 52 ? -16.578 30.953 22.203 1 47.31 52 TYR B C 1
ATOM 1515 O O . TYR B 1 52 ? -15.82 31.5 23 1 47.31 52 TYR B O 1
ATOM 1523 N N . PHE B 1 53 ? -16.109 29.672 21.891 1 54.66 53 PHE B N 1
ATOM 1524 C CA . PHE B 1 53 ? -14.703 29.781 21.547 1 54.66 53 PHE B CA 1
ATOM 1525 C C . PHE B 1 53 ? -14.477 30.859 20.5 1 54.66 53 PHE B C 1
ATOM 1527 O O . PHE B 1 53 ? -15.148 30.875 19.453 1 54.66 53 PHE B O 1
ATOM 1534 N N . PRO B 1 54 ? -13.891 31.859 20.938 1 56.06 54 PRO B N 1
ATOM 1535 C CA . PRO B 1 54 ? -13.656 32.938 19.969 1 56.06 54 PRO B CA 1
ATOM 1536 C C . PRO B 1 54 ? -13.016 32.438 18.672 1 56.06 54 PRO B C 1
ATOM 1538 O O . PRO B 1 54 ? -12.344 31.422 18.656 1 56.06 54 PRO B O 1
ATOM 1541 N N . LYS B 1 55 ? -13.586 32.75 17.547 1 59.88 55 LYS B N 1
ATOM 1542 C CA . LYS B 1 55 ? -13 32.594 16.234 1 59.88 55 LYS B CA 1
ATOM 1543 C C . LYS B 1 55 ? -11.484 32.5 16.312 1 59.88 55 LYS B C 1
ATOM 1545 O O . LYS B 1 55 ? -10.859 31.75 15.547 1 59.88 55 LYS B O 1
ATOM 1550 N N . ASN B 1 56 ? -10.867 33 17.438 1 66.75 56 ASN B N 1
ATOM 1551 C CA . ASN B 1 56 ? -9.414 33.094 17.594 1 66.75 56 ASN B CA 1
ATOM 1552 C C . ASN B 1 56 ? -8.82 31.766 18.047 1 66.75 56 ASN B C 1
ATOM 1554 O O . ASN B 1 56 ? -7.621 31.531 17.922 1 66.75 56 ASN B O 1
ATOM 1558 N N . PHE B 1 57 ? -9.703 30.891 18.547 1 69 57 PHE B N 1
ATOM 1559 C CA . PHE B 1 57 ? -9.18 29.625 19.047 1 69 57 PHE B CA 1
ATOM 1560 C C . PHE B 1 57 ? -8.844 28.672 17.906 1 69 57 PHE B C 1
ATOM 1562 O O . PHE B 1 57 ? -7.793 28.047 17.906 1 69 57 PHE B O 1
ATOM 1569 N N . ALA B 1 58 ? -9.719 28.703 16.938 1 75.44 58 ALA B N 1
ATOM 1570 C CA . ALA B 1 58 ? -9.484 27.859 15.773 1 75.44 58 ALA B CA 1
ATOM 1571 C C . ALA B 1 58 ? -8.227 28.281 15.023 1 75.44 58 ALA B C 1
ATOM 1573 O O . ALA B 1 58 ? -7.43 27.438 14.602 1 75.44 58 ALA B O 1
ATOM 1574 N N . GLU B 1 59 ? -8.062 29.531 14.961 1 82.69 59 GLU B N 1
ATOM 1575 C CA . GLU B 1 59 ? -6.883 30.062 14.273 1 82.69 59 GLU B CA 1
ATOM 1576 C C . GLU B 1 59 ? -5.609 29.75 15.055 1 82.69 59 GLU B C 1
ATOM 1578 O O . GLU B 1 59 ? -4.574 29.422 14.461 1 82.69 59 GLU B O 1
ATOM 1583 N N . LYS B 1 60 ? -5.75 29.906 16.328 1 84.62 60 LYS B N 1
ATOM 1584 C CA . LYS B 1 60 ? -4.594 29.625 17.172 1 84.62 60 LYS B CA 1
ATOM 1585 C C . LYS B 1 60 ? -4.227 28.156 17.141 1 84.62 60 LYS B C 1
ATOM 1587 O O . LYS B 1 60 ? -3.047 27.797 17.094 1 84.62 60 LYS B O 1
ATOM 1592 N N . ALA B 1 61 ? -5.195 27.359 17.172 1 85.06 61 ALA B N 1
ATOM 1593 C CA . ALA B 1 61 ? -4.957 25.922 17.094 1 85.06 61 ALA B CA 1
ATOM 1594 C C . ALA B 1 61 ? -4.312 25.531 15.773 1 85.06 61 ALA B C 1
ATOM 1596 O O . ALA B 1 61 ? -3.35 24.75 15.742 1 85.06 61 ALA B O 1
ATOM 1597 N N . HIS B 1 62 ? -4.801 26.109 14.742 1 90.88 62 HIS B N 1
ATOM 1598 C CA . HIS B 1 62 ? -4.25 25.844 13.422 1 90.88 62 HIS B CA 1
ATOM 1599 C C . HIS B 1 62 ? -2.793 26.281 13.328 1 90.88 62 HIS B C 1
ATOM 1601 O O . HIS B 1 62 ? -1.952 25.562 12.797 1 90.88 62 HIS B O 1
ATOM 1607 N N . LYS B 1 63 ? -2.535 27.438 13.797 1 93.25 63 LYS B N 1
ATOM 1608 C CA . LYS B 1 63 ? -1.167 27.953 13.758 1 93.25 63 LYS B CA 1
ATOM 1609 C C . LYS B 1 63 ? -0.229 27.062 14.578 1 93.25 63 LYS B C 1
ATOM 1611 O O . LYS B 1 63 ? 0.893 26.781 14.148 1 93.25 63 LYS B O 1
ATOM 1616 N N . ALA B 1 64 ? -0.663 26.656 15.734 1 94.31 64 ALA B N 1
ATOM 1617 C CA . ALA B 1 64 ? 0.151 25.797 16.594 1 94.31 64 ALA B CA 1
ATOM 1618 C C . ALA B 1 64 ? 0.478 24.484 15.898 1 94.31 64 ALA B C 1
ATOM 1620 O O . ALA B 1 64 ? 1.624 24.031 15.93 1 94.31 64 ALA B O 1
ATOM 1621 N N . VAL B 1 65 ? -0.484 23.938 15.281 1 95.5 65 VAL B N 1
ATOM 1622 C CA . VAL B 1 65 ? -0.292 22.672 14.586 1 95.5 65 VAL B CA 1
ATOM 1623 C C . VAL B 1 65 ? 0.598 22.875 13.367 1 95.5 65 VAL B C 1
ATOM 1625 O O . VAL B 1 65 ? 1.463 22.047 13.07 1 95.5 65 VAL B O 1
ATOM 1628 N N . SER B 1 66 ? 0.361 23.938 12.688 1 97.06 66 SER B N 1
ATOM 1629 C CA . SER B 1 66 ? 1.194 24.281 11.531 1 97.06 66 SER B CA 1
ATOM 1630 C C . SER B 1 66 ? 2.66 24.406 11.93 1 97.06 66 SER B C 1
ATOM 1632 O O . SER B 1 66 ? 3.539 23.844 11.281 1 97.06 66 SER B O 1
ATOM 1634 N N . ASP B 1 67 ? 2.898 25.125 13 1 98 67 ASP B N 1
ATOM 1635 C CA . ASP B 1 67 ? 4.266 25.281 13.484 1 98 67 ASP B CA 1
ATOM 1636 C C . ASP B 1 67 ? 4.875 23.938 13.883 1 98 67 ASP B C 1
ATOM 1638 O O . ASP B 1 67 ? 6.031 23.656 13.555 1 98 67 ASP B O 1
ATOM 1642 N N . ALA B 1 68 ? 4.125 23.156 14.555 1 98.12 68 ALA B N 1
ATOM 1643 C CA . ALA B 1 68 ? 4.59 21.844 14.984 1 98.12 68 ALA B CA 1
ATOM 1644 C C . ALA B 1 68 ? 4.918 20.953 13.789 1 98.12 68 ALA B C 1
ATOM 1646 O O . ALA B 1 68 ? 5.914 20.234 13.805 1 98.12 68 ALA B O 1
ATOM 1647 N N . GLN B 1 69 ? 4.078 21.031 12.758 1 98.56 69 GLN B N 1
ATOM 1648 C CA . GLN B 1 69 ? 4.32 20.203 11.578 1 98.56 69 GLN B CA 1
ATOM 1649 C C . GLN B 1 69 ? 5.547 20.703 10.805 1 98.56 69 GLN B C 1
ATOM 1651 O O . GLN B 1 69 ? 6.305 19.891 10.266 1 98.56 69 GLN B O 1
ATOM 1656 N N . HIS B 1 70 ? 5.762 22 10.766 1 98.62 70 HIS B N 1
ATOM 1657 C CA . HIS B 1 70 ? 6.969 22.516 10.125 1 98.62 70 HIS B CA 1
ATOM 1658 C C . HIS B 1 70 ? 8.219 22.078 10.875 1 98.62 70 HIS B C 1
ATOM 1660 O O . HIS B 1 70 ? 9.242 21.75 10.258 1 98.62 70 HIS B O 1
ATOM 1666 N N . GLU B 1 71 ? 8.156 22.047 12.164 1 98.69 71 GLU B N 1
ATOM 1667 C CA . GLU B 1 71 ? 9.266 21.547 12.961 1 98.69 71 GLU B CA 1
ATOM 1668 C C . GLU B 1 71 ? 9.508 20.062 12.688 1 98.69 71 GLU B C 1
ATOM 1670 O O . GLU B 1 71 ? 10.648 19.625 12.531 1 98.69 71 GLU B O 1
ATOM 1675 N N . PHE B 1 72 ? 8.43 19.328 12.641 1 98.81 72 PHE B N 1
ATOM 1676 C CA . PHE B 1 72 ? 8.5 17.906 12.305 1 98.81 72 PHE B CA 1
ATOM 1677 C C . PHE B 1 72 ? 9.219 17.703 10.977 1 98.81 72 PHE B C 1
ATOM 1679 O O . PHE B 1 72 ? 10.125 16.859 10.883 1 98.81 72 PHE B O 1
ATOM 1686 N N . ILE B 1 73 ? 8.852 18.469 9.992 1 98.81 73 ILE B N 1
ATOM 1687 C CA . ILE B 1 73 ? 9.43 18.359 8.656 1 98.81 73 ILE B CA 1
ATOM 1688 C C . ILE B 1 73 ? 10.914 18.719 8.703 1 98.81 73 ILE B C 1
ATOM 1690 O O . ILE B 1 73 ? 11.742 18 8.133 1 98.81 73 ILE B O 1
ATOM 1694 N N . ARG B 1 74 ? 11.25 19.75 9.414 1 98.62 74 ARG B N 1
ATOM 1695 C CA . ARG B 1 74 ? 12.641 20.172 9.531 1 98.62 74 ARG B CA 1
ATOM 1696 C C . ARG B 1 74 ? 13.484 19.078 10.18 1 98.62 74 ARG B C 1
ATOM 1698 O O . ARG B 1 74 ? 14.633 18.859 9.781 1 98.62 74 ARG B O 1
ATOM 1705 N N . GLU B 1 75 ? 12.938 18.438 11.062 1 98.44 75 GLU B N 1
ATOM 1706 C CA . GLU B 1 75 ? 13.664 17.438 11.859 1 98.44 75 GLU B CA 1
ATOM 1707 C C . GLU B 1 75 ? 13.797 16.125 11.102 1 98.44 75 GLU B C 1
ATOM 1709 O O . GLU B 1 75 ? 14.789 15.406 11.25 1 98.44 75 GLU B O 1
ATOM 1714 N N . HIS B 1 76 ? 12.812 15.797 10.266 1 98.69 76 HIS B N 1
ATOM 1715 C CA . HIS B 1 76 ? 12.734 14.398 9.859 1 98.69 76 HIS B CA 1
ATOM 1716 C C . HIS B 1 76 ? 12.828 14.258 8.344 1 98.69 76 HIS B C 1
ATOM 1718 O O . HIS B 1 76 ? 13.016 13.156 7.828 1 98.69 76 HIS B O 1
ATOM 1724 N N . VAL B 1 77 ? 12.641 15.336 7.664 1 98.81 77 VAL B N 1
ATOM 1725 C CA . VAL B 1 77 ? 12.625 15.234 6.207 1 98.81 77 VAL B CA 1
ATOM 1726 C C . VAL B 1 77 ? 13.914 15.828 5.637 1 98.81 77 VAL B C 1
ATOM 1728 O O . VAL B 1 77 ? 14.227 17 5.875 1 98.81 77 VAL B O 1
ATOM 1731 N N . PRO B 1 78 ? 14.641 15.07 4.914 1 98.56 78 PRO B N 1
ATOM 1732 C CA . PRO B 1 78 ? 15.859 15.578 4.289 1 98.56 78 PRO B CA 1
ATOM 1733 C C . PRO B 1 78 ? 15.602 16.766 3.357 1 98.56 78 PRO B C 1
ATOM 1735 O O . PRO B 1 78 ? 14.547 16.828 2.719 1 98.56 78 PRO B O 1
ATOM 1738 N N . GLU B 1 79 ? 16.578 17.578 3.113 1 97.38 79 GLU B N 1
ATOM 1739 C CA . GLU B 1 79 ? 16.453 18.828 2.371 1 97.38 79 GLU B CA 1
ATOM 1740 C C . GLU B 1 79 ? 16.281 18.562 0.878 1 97.38 79 GLU B C 1
ATOM 1742 O O . GLU B 1 79 ? 15.773 19.422 0.149 1 97.38 79 GLU B O 1
ATOM 1747 N N . ASP B 1 80 ? 16.672 17.469 0.424 1 97.94 80 ASP B N 1
ATOM 1748 C CA . ASP B 1 80 ? 16.625 17.203 -1.01 1 97.94 80 ASP B CA 1
ATOM 1749 C C . ASP B 1 80 ? 15.258 16.672 -1.437 1 97.94 80 ASP B C 1
ATOM 1751 O O . ASP B 1 80 ? 15.039 16.375 -2.613 1 97.94 80 ASP B O 1
ATOM 1755 N N . ILE B 1 81 ? 14.367 16.547 -0.487 1 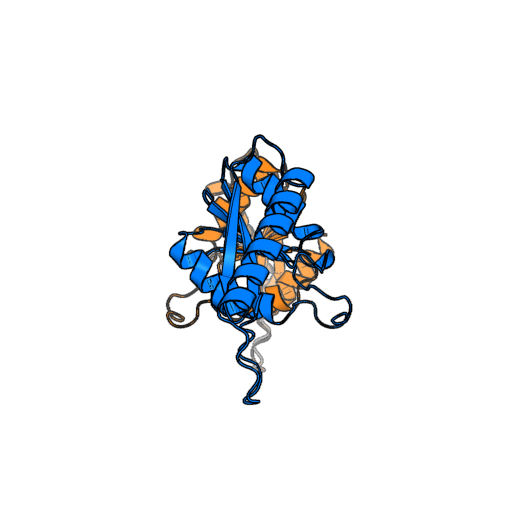98.56 81 ILE B N 1
ATOM 1756 C CA . ILE B 1 81 ? 13.008 16.125 -0.8 1 98.56 81 ILE B CA 1
ATOM 1757 C C . ILE B 1 81 ? 12.078 17.344 -0.776 1 98.56 81 ILE B C 1
ATOM 1759 O O . ILE B 1 81 ? 12.039 18.094 0.206 1 98.56 81 ILE B O 1
ATOM 1763 N N . THR B 1 82 ? 11.398 17.547 -1.924 1 98.75 82 THR B N 1
ATOM 1764 C CA . THR B 1 82 ? 10.359 18.578 -1.953 1 98.75 82 THR B CA 1
ATOM 1765 C C . THR B 1 82 ? 9.18 18.188 -1.07 1 98.75 82 THR B C 1
ATOM 1767 O O . THR B 1 82 ? 8.594 17.109 -1.248 1 98.75 82 THR B O 1
ATOM 1770 N N . VAL B 1 83 ? 8.836 19.062 -0.1 1 98.81 83 VAL B N 1
ATOM 1771 C CA . VAL B 1 83 ? 7.812 18.688 0.867 1 98.81 83 VAL B CA 1
ATOM 1772 C C . VAL B 1 83 ? 6.781 19.812 0.993 1 98.81 83 VAL B C 1
ATOM 1774 O O . VAL B 1 83 ? 7.137 21 0.982 1 98.81 83 VAL B O 1
ATOM 1777 N N . GLN B 1 84 ? 5.52 19.438 1.087 1 98.75 84 GLN B N 1
ATOM 1778 C CA . GLN B 1 84 ? 4.414 20.328 1.401 1 98.75 84 GLN B CA 1
ATOM 1779 C C . GLN B 1 84 ? 3.779 19.969 2.742 1 98.75 84 GLN B C 1
ATOM 1781 O O . GLN B 1 84 ? 3.555 18.797 3.037 1 98.75 84 GLN B O 1
ATOM 1786 N N . SER B 1 85 ? 3.604 21.016 3.543 1 98.88 85 SER B N 1
ATOM 1787 C CA . SER B 1 85 ? 2.902 20.875 4.816 1 98.88 85 SER B CA 1
ATOM 1788 C C . SER B 1 85 ? 1.42 21.203 4.668 1 98.88 85 SER B C 1
ATOM 1790 O O . SER B 1 85 ? 1.056 22.297 4.254 1 98.88 85 SER B O 1
ATOM 1792 N N . VAL B 1 86 ? 0.572 20.25 5.031 1 98.5 86 VAL B N 1
ATOM 1793 C CA . VAL B 1 86 ? -0.861 20.422 4.816 1 98.5 86 VAL B CA 1
ATOM 1794 C C . VAL B 1 86 ? -1.615 20.141 6.113 1 98.5 86 VAL B C 1
ATOM 1796 O O . VAL B 1 86 ? -1.412 19.094 6.738 1 98.5 86 VAL B O 1
ATOM 1799 N N . ILE B 1 87 ? -2.439 21.062 6.551 1 97.62 87 ILE B N 1
ATOM 1800 C CA . ILE B 1 87 ? -3.342 20.875 7.684 1 97.62 87 ILE B CA 1
ATOM 1801 C C . ILE B 1 87 ? -4.789 20.922 7.203 1 97.62 87 ILE B C 1
ATOM 1803 O O . ILE B 1 87 ? -5.195 21.859 6.52 1 97.62 87 ILE B O 1
ATOM 1807 N N . VAL B 1 88 ? -5.488 19.906 7.539 1 95.56 88 VAL B N 1
ATOM 1808 C CA . VAL B 1 88 ? -6.887 19.859 7.117 1 95.56 88 VAL B CA 1
ATOM 1809 C C . VAL B 1 88 ? -7.781 19.578 8.32 1 95.56 88 VAL B C 1
ATOM 1811 O O . VAL B 1 88 ? -7.332 19 9.312 1 95.56 88 VAL B O 1
ATOM 1814 N N . ASP B 1 89 ? -9.055 20.016 8.172 1 93.25 89 ASP B N 1
ATOM 1815 C CA . ASP B 1 89 ? -10.047 19.812 9.219 1 93.25 89 ASP B CA 1
ATOM 1816 C C . ASP B 1 89 ? -10.984 18.656 8.867 1 93.25 89 ASP B C 1
ATOM 1818 O O . ASP B 1 89 ? -11.234 18.391 7.691 1 93.25 89 ASP B O 1
ATOM 1822 N N . GLY B 1 90 ? -11.477 17.969 9.938 1 91.94 90 GLY B N 1
ATOM 1823 C CA . GLY B 1 90 ? -12.531 17 9.695 1 91.94 90 GLY B CA 1
ATOM 1824 C C . GLY B 1 90 ? -12.266 15.656 10.336 1 91.94 90 GLY B C 1
ATOM 1825 O O . GLY B 1 90 ? -11.461 15.562 11.266 1 91.94 90 GLY B O 1
ATOM 1826 N N . SER B 1 91 ? -13.07 14.664 9.938 1 92.62 91 SER B N 1
ATOM 1827 C CA . SER B 1 91 ? -12.789 13.281 10.305 1 92.62 91 SER B CA 1
ATOM 1828 C C . SER B 1 91 ? -11.492 12.789 9.672 1 92.62 91 SER B C 1
ATOM 1830 O O . SER B 1 91 ? -11.227 13.062 8.5 1 92.62 91 SER B O 1
ATOM 1832 N N . PRO B 1 92 ? -10.742 12.164 10.406 1 93.62 92 PRO B N 1
ATOM 1833 C CA . PRO B 1 92 ? -9.391 11.852 9.938 1 93.62 92 PRO B CA 1
ATOM 1834 C C . PRO B 1 92 ? -9.383 11.18 8.57 1 93.62 92 PRO B C 1
ATOM 1836 O O . PRO B 1 92 ? -8.789 11.711 7.625 1 93.62 92 PRO B O 1
ATOM 1839 N N . TRP B 1 93 ? -10.102 10.102 8.461 1 94.5 93 TRP B N 1
ATOM 1840 C CA . TRP B 1 93 ? -9.969 9.352 7.211 1 94.5 93 TRP B CA 1
ATOM 1841 C C . TRP B 1 93 ? -10.633 10.094 6.059 1 94.5 93 TRP B C 1
ATOM 1843 O O . TRP B 1 93 ? -10.133 10.086 4.934 1 94.5 93 TRP B O 1
ATOM 1853 N N . GLU B 1 94 ? -11.742 10.789 6.281 1 96.75 94 GLU B N 1
ATOM 1854 C CA . GLU B 1 94 ? -12.398 11.562 5.23 1 96.75 94 GLU B CA 1
ATOM 1855 C C . GLU B 1 94 ? -11.523 12.727 4.77 1 96.75 94 GLU B C 1
ATOM 1857 O O . GLU B 1 94 ? -11.398 12.977 3.57 1 96.75 94 GLU B O 1
ATOM 1862 N N . ALA B 1 95 ? -10.977 13.367 5.781 1 97.12 95 ALA B N 1
ATOM 1863 C CA . ALA B 1 95 ? -10.117 14.508 5.488 1 97.12 95 ALA B CA 1
ATOM 1864 C C . ALA B 1 95 ? -8.883 14.078 4.695 1 97.12 95 ALA B C 1
ATOM 1866 O O . ALA B 1 95 ? -8.445 14.789 3.783 1 97.12 95 ALA B O 1
ATOM 1867 N N . ILE B 1 96 ? -8.336 12.922 4.992 1 98 96 ILE B N 1
ATOM 1868 C CA . ILE B 1 96 ? -7.184 12.383 4.285 1 98 96 ILE B CA 1
ATOM 1869 C C . ILE B 1 96 ? -7.539 12.141 2.818 1 98 96 ILE B C 1
ATOM 1871 O O . ILE B 1 96 ? -6.82 12.578 1.918 1 98 96 ILE B O 1
ATOM 1875 N N . ILE B 1 97 ? -8.664 11.555 2.588 1 97.75 97 ILE B N 1
ATOM 1876 C CA . ILE B 1 97 ? -9.07 11.219 1.229 1 97.75 97 ILE B CA 1
ATOM 1877 C C . ILE B 1 97 ? -9.375 12.492 0.448 1 97.75 97 ILE B C 1
ATOM 1879 O O . ILE B 1 97 ? -8.977 12.633 -0.711 1 97.75 97 ILE B O 1
ATOM 1883 N N . ASN B 1 98 ? -10.07 13.398 1.095 1 97.94 98 ASN B N 1
ATOM 1884 C CA . ASN B 1 98 ? -10.406 14.656 0.434 1 97.94 98 ASN B CA 1
ATOM 1885 C C . ASN B 1 98 ? -9.156 15.461 0.091 1 97.94 98 ASN B C 1
ATOM 1887 O O . ASN B 1 98 ? -9.047 16 -1.009 1 97.94 98 ASN B O 1
ATOM 1891 N N . ALA B 1 99 ? -8.25 15.516 1.025 1 98.38 99 ALA B N 1
ATOM 1892 C CA . ALA B 1 99 ? -6.992 16.219 0.773 1 98.38 99 ALA B CA 1
ATOM 1893 C C . ALA B 1 99 ? -6.211 15.547 -0.358 1 98.38 99 ALA B C 1
ATOM 1895 O O . ALA B 1 99 ? -5.641 16.234 -1.21 1 98.38 99 ALA B O 1
ATOM 1896 N N . ALA B 1 100 ? -6.199 14.227 -0.364 1 98.56 100 ALA B N 1
ATOM 1897 C CA . ALA B 1 100 ? -5.492 13.492 -1.411 1 98.56 100 ALA B CA 1
ATOM 1898 C C . ALA B 1 100 ? -6.059 13.828 -2.789 1 98.56 100 ALA B C 1
ATOM 1900 O O . ALA B 1 100 ? -5.305 14.016 -3.746 1 98.56 100 ALA B O 1
ATOM 1901 N N . LYS B 1 101 ? -7.352 13.898 -2.852 1 98 101 LYS B N 1
ATOM 1902 C CA . LYS B 1 101 ? -8.016 14.234 -4.109 1 98 101 LYS B CA 1
ATOM 1903 C C . LYS B 1 101 ? -7.656 15.641 -4.562 1 98 101 LYS B C 1
ATOM 1905 O O . LYS B 1 101 ? -7.25 15.852 -5.707 1 98 101 LYS B O 1
ATOM 1910 N N . GLN B 1 102 ? -7.723 16.547 -3.652 1 98.31 102 GLN B N 1
ATOM 1911 C CA . GLN B 1 102 ? -7.5 17.953 -3.965 1 98.31 102 GLN B CA 1
ATOM 1912 C C . GLN B 1 102 ? -6.055 18.203 -4.379 1 98.31 102 GLN B C 1
ATOM 1914 O O . GLN B 1 102 ? -5.785 19.031 -5.258 1 98.31 102 GLN B O 1
ATOM 1919 N N . LEU B 1 103 ? -5.176 17.5 -3.764 1 98.56 103 LEU B N 1
ATOM 1920 C CA . LEU B 1 103 ? -3.752 17.719 -3.99 1 98.56 103 LEU B CA 1
ATOM 1921 C C . LEU B 1 103 ? -3.242 16.812 -5.113 1 98.56 103 LEU B C 1
ATOM 1923 O O . LEU B 1 103 ? -2.047 16.812 -5.414 1 98.56 103 LEU B O 1
ATOM 1927 N N . GLU B 1 104 ? -4.148 15.977 -5.656 1 98.44 104 GLU B N 1
ATOM 1928 C CA . GLU B 1 104 ? -3.82 15.055 -6.742 1 98.44 104 GLU B CA 1
ATOM 1929 C C . GLU B 1 104 ? -2.711 14.094 -6.336 1 98.44 104 GLU B C 1
ATOM 1931 O O . GLU B 1 104 ? -1.759 13.875 -7.09 1 98.44 104 GLU B O 1
ATOM 1936 N N . ILE B 1 105 ? -2.844 13.609 -5.176 1 98.75 105 ILE B N 1
ATOM 1937 C CA . ILE B 1 105 ? -1.94 12.594 -4.648 1 98.75 105 ILE B CA 1
ATOM 1938 C C . ILE B 1 105 ? -2.084 11.312 -5.457 1 98.75 105 ILE B C 1
ATOM 1940 O O . ILE B 1 105 ? -3.199 10.898 -5.789 1 98.75 105 ILE B O 1
ATOM 1944 N N . ASP B 1 106 ? -0.954 10.719 -5.734 1 98.44 106 ASP B N 1
ATOM 1945 C CA . ASP B 1 106 ? -1.089 9.477 -6.492 1 98.44 106 ASP B CA 1
ATOM 1946 C C . ASP B 1 106 ? -0.688 8.273 -5.648 1 98.44 106 ASP B C 1
ATOM 1948 O O . ASP B 1 106 ? -0.938 7.129 -6.031 1 98.44 106 ASP B O 1
ATOM 1952 N N . LEU B 1 107 ? -0.131 8.508 -4.438 1 98.88 107 LEU B N 1
ATOM 1953 C CA . LEU B 1 107 ? 0.142 7.441 -3.482 1 98.88 107 LEU B CA 1
ATOM 1954 C C . LEU B 1 107 ? 0.018 7.949 -2.051 1 98.88 107 LEU B C 1
ATOM 1956 O O . LEU B 1 107 ? 0.616 8.969 -1.694 1 98.88 107 LEU B O 1
ATOM 1960 N N . ILE B 1 108 ? -0.771 7.246 -1.247 1 98.88 108 ILE B N 1
ATOM 1961 C CA . ILE B 1 108 ? -0.821 7.473 0.194 1 98.88 108 ILE B CA 1
ATOM 1962 C C . ILE B 1 108 ? 0.008 6.406 0.91 1 98.88 108 ILE B C 1
ATOM 1964 O O . ILE B 1 108 ? -0.18 5.211 0.686 1 98.88 108 ILE B O 1
ATOM 1968 N N . VAL B 1 109 ? 0.946 6.828 1.735 1 98.88 109 VAL B N 1
ATOM 1969 C CA . VAL B 1 109 ? 1.75 5.953 2.58 1 98.88 109 VAL B CA 1
ATOM 1970 C C . VAL B 1 109 ? 1.411 6.195 4.051 1 98.88 109 VAL B C 1
ATOM 1972 O O . VAL B 1 109 ? 1.574 7.309 4.555 1 98.88 109 VAL B O 1
ATOM 1975 N N . MET B 1 110 ? 0.923 5.148 4.727 1 98.06 110 MET B N 1
ATOM 1976 C CA . MET B 1 110 ? 0.541 5.383 6.117 1 98.06 110 MET B CA 1
ATOM 1977 C C . MET B 1 110 ? 0.764 4.133 6.961 1 98.06 110 MET B C 1
ATOM 1979 O O . MET B 1 110 ? 0.839 3.023 6.426 1 98.06 110 MET B O 1
ATOM 1983 N N . ALA B 1 111 ? 0.919 4.363 8.227 1 96.62 111 ALA B N 1
ATOM 1984 C CA . ALA B 1 111 ? 1.037 3.254 9.164 1 96.62 111 ALA B CA 1
ATOM 1985 C C . ALA B 1 111 ? -0.281 2.496 9.289 1 96.62 111 ALA B C 1
ATOM 1987 O O . ALA B 1 111 ? -1.354 3.064 9.07 1 96.62 111 ALA B O 1
ATOM 1988 N N . SER B 1 112 ? -0.199 1.266 9.656 1 93.12 112 SER B N 1
ATOM 1989 C CA . SER B 1 112 ? -1.377 0.416 9.797 1 93.12 112 SER B CA 1
ATOM 1990 C C . SER B 1 112 ? -2.209 0.826 11.008 1 93.12 112 SER B C 1
ATOM 1992 O O . SER B 1 112 ? -3.432 0.658 11.016 1 93.12 112 SER B O 1
ATOM 1994 N N . HIS B 1 113 ? -1.499 1.227 12.094 1 80.25 113 HIS B N 1
ATOM 1995 C CA . HIS B 1 113 ? -2.184 1.636 13.312 1 80.25 113 HIS B CA 1
ATOM 1996 C C . HIS B 1 113 ? -1.328 2.602 14.125 1 80.25 113 HIS B C 1
ATOM 1998 O O . HIS B 1 113 ? -0.119 2.701 13.906 1 80.25 113 HIS B O 1
ATOM 2004 N N . ASN B 1 114 ? -2.047 3.449 14.883 1 65.19 114 ASN B N 1
ATOM 2005 C CA . ASN B 1 114 ? -1.377 4.418 15.742 1 65.19 114 ASN B CA 1
ATOM 2006 C C . ASN B 1 114 ? -1.023 3.818 17.094 1 65.19 114 ASN B C 1
ATOM 2008 O O . ASN B 1 114 ? -0.149 4.328 17.797 1 65.19 114 ASN B O 1
ATOM 2012 N N . LYS B 1 115 ? -1.996 3.006 17.562 1 64.88 115 LYS B N 1
ATOM 2013 C CA . LYS B 1 115 ? -1.83 2.545 18.938 1 64.88 115 LYS B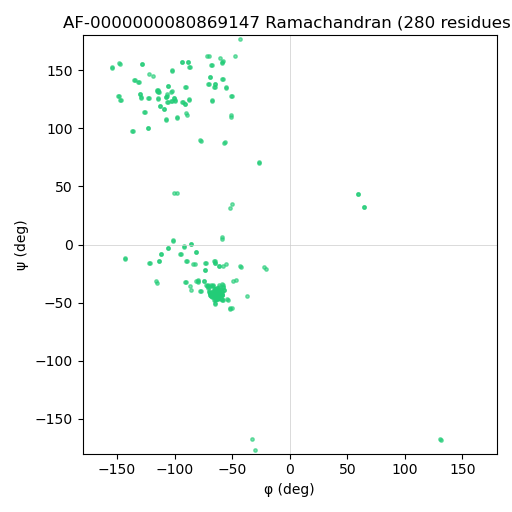 CA 1
ATOM 2014 C C . LYS B 1 115 ? -1.731 1.023 19 1 64.88 115 LYS B C 1
ATOM 2016 O O . LYS B 1 115 ? -2.238 0.327 18.125 1 64.88 115 LYS B O 1
ATOM 2021 N N . ARG B 1 116 ? -0.832 0.631 20.031 1 57.97 116 ARG B N 1
ATOM 2022 C CA . ARG B 1 116 ? -0.629 -0.768 20.391 1 57.97 116 ARG B CA 1
ATOM 2023 C C . ARG B 1 116 ? -1.952 -1.438 20.75 1 57.97 116 ARG B C 1
ATOM 2025 O O . ARG B 1 116 ? -2.014 -2.66 20.906 1 57.97 116 ARG B O 1
ATOM 2032 N N . LYS B 1 117 ? -2.932 -0.554 21.016 1 54.06 117 LYS B N 1
ATOM 2033 C CA . LYS B 1 117 ? -4.07 -1.197 21.672 1 54.06 117 LYS B CA 1
ATOM 2034 C C . LYS B 1 117 ? -4.742 -2.197 20.734 1 54.06 117 LYS B C 1
ATOM 2036 O O . LYS B 1 117 ? -5.625 -2.951 21.156 1 54.06 117 LYS B O 1
ATOM 2041 N N . PHE B 1 118 ? -4.332 -2.025 19.516 1 56.16 118 PHE B N 1
ATOM 2042 C CA . PHE B 1 118 ? -5.031 -2.947 18.625 1 56.16 118 PHE B CA 1
ATOM 2043 C C . PHE B 1 118 ? -4.156 -4.148 18.297 1 56.16 118 PHE B C 1
ATOM 2045 O O . PHE B 1 118 ? -4.074 -4.562 17.141 1 56.16 118 PHE B O 1
ATOM 2052 N N . VAL B 1 119 ? -3.588 -4.594 19.312 1 52.97 119 VAL B N 1
ATOM 2053 C CA . VAL B 1 119 ? -2.678 -5.723 19.156 1 52.97 119 VAL B CA 1
ATOM 2054 C C . VAL B 1 119 ? -3.33 -6.797 18.297 1 52.97 119 VAL B C 1
ATOM 2056 O O . VAL B 1 119 ? -2.652 -7.48 17.516 1 52.97 119 VAL B O 1
ATOM 2059 N N . ASP B 1 120 ? -4.656 -6.766 18.484 1 56.81 120 ASP B N 1
ATOM 2060 C CA . ASP B 1 120 ? -5.312 -7.891 17.828 1 56.81 120 ASP B CA 1
ATOM 2061 C C . ASP B 1 120 ? -5.719 -7.523 16.391 1 56.81 120 ASP B C 1
ATOM 2063 O O . ASP B 1 120 ? -6.121 -8.391 15.617 1 56.81 120 ASP B O 1
ATOM 2067 N N . TYR B 1 121 ? -5.605 -6.098 16.312 1 61.62 121 TYR B N 1
ATOM 2068 C CA . TYR B 1 121 ? -6.023 -5.711 14.961 1 61.62 121 TYR B CA 1
ATOM 2069 C C . TYR B 1 121 ? -4.828 -5.293 14.117 1 61.62 121 TYR B C 1
ATOM 2071 O O . TYR B 1 121 ? -4.004 -4.484 14.555 1 61.62 121 TYR B O 1
ATOM 2079 N N . VAL B 1 122 ? -4.738 -5.863 13.016 1 79.12 122 VAL B N 1
ATOM 2080 C CA . VAL B 1 122 ? -3.584 -5.652 12.148 1 79.12 122 VAL B CA 1
ATOM 2081 C C . VAL B 1 122 ? -3.75 -4.352 11.367 1 79.12 122 VAL B C 1
ATOM 2083 O O . VAL B 1 122 ? -2.775 -3.801 10.852 1 79.12 122 VAL B O 1
ATOM 2086 N N . LEU B 1 123 ? -5.016 -3.736 11.555 1 90.56 123 LEU B N 1
ATOM 2087 C CA . LEU B 1 123 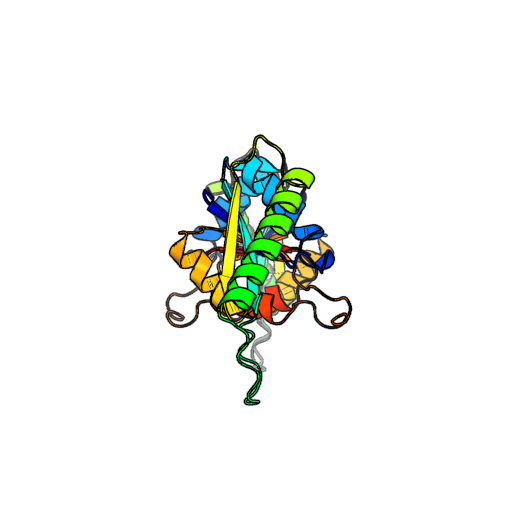? -5.281 -2.523 10.797 1 90.56 123 LEU B CA 1
ATOM 2088 C C . LEU B 1 123 ? -6.176 -1.571 11.578 1 90.56 123 LEU B C 1
ATOM 2090 O O . LEU B 1 123 ? -7.246 -1.964 12.047 1 90.56 123 LEU B O 1
ATOM 2094 N N . GLY B 1 124 ? -5.789 -0.338 11.812 1 91.31 124 GLY B N 1
ATOM 2095 C CA . GLY B 1 124 ? -6.598 0.669 12.477 1 91.31 124 GLY B CA 1
ATOM 2096 C C . GLY B 1 124 ? -7.766 1.152 11.641 1 91.31 124 GLY B C 1
ATOM 2097 O O . GLY B 1 124 ? -7.754 1.013 10.414 1 91.31 124 GLY B O 1
ATOM 2098 N N . PRO B 1 125 ? -8.727 1.774 12.289 1 91.12 125 PRO B N 1
ATOM 2099 C CA . PRO B 1 125 ? -9.961 2.174 11.602 1 91.12 125 PRO B CA 1
ATOM 2100 C C . PRO B 1 125 ? -9.711 3.189 10.492 1 91.12 125 PRO B C 1
ATOM 2102 O O . PRO B 1 125 ? -10.344 3.115 9.43 1 91.12 125 PRO B O 1
ATOM 2105 N N . ASN B 1 126 ? -8.805 4.191 10.742 1 93.56 126 ASN B N 1
ATOM 2106 C CA . ASN B 1 126 ? -8.547 5.188 9.703 1 93.56 126 ASN B CA 1
ATOM 2107 C C . ASN B 1 126 ? -7.855 4.566 8.492 1 93.56 126 ASN B C 1
ATOM 2109 O O . ASN B 1 126 ? -8.219 4.855 7.352 1 93.56 126 ASN B O 1
ATOM 2113 N N . ALA B 1 127 ? -6.852 3.748 8.773 1 95.31 127 ALA B N 1
ATOM 2114 C CA . ALA B 1 127 ? -6.172 3.057 7.684 1 95.31 127 ALA B CA 1
ATOM 2115 C C . ALA B 1 127 ? -7.145 2.201 6.879 1 95.31 127 ALA B C 1
ATOM 2117 O O . ALA B 1 127 ? -7.109 2.197 5.648 1 95.31 127 ALA B O 1
ATOM 2118 N N . GLU B 1 128 ? -7.988 1.517 7.566 1 93.75 128 GLU B N 1
ATOM 2119 C CA . GLU B 1 128 ? -8.984 0.674 6.918 1 93.75 128 GLU B CA 1
ATOM 2120 C C . GLU B 1 128 ? -9.883 1.495 6 1 93.75 128 GLU B C 1
ATOM 2122 O O . GLU B 1 128 ? -10.102 1.127 4.844 1 93.75 128 GLU B O 1
ATOM 2127 N N . HIS B 1 129 ? -10.367 2.572 6.48 1 94.81 129 HIS B N 1
ATOM 2128 C CA . HIS B 1 129 ? -11.258 3.414 5.691 1 94.81 129 HIS B CA 1
ATOM 2129 C C . HIS B 1 129 ? -10.531 4.035 4.504 1 94.81 129 HIS B C 1
ATOM 2131 O O . HIS B 1 129 ? -11.07 4.09 3.398 1 94.81 129 HIS B O 1
ATOM 2137 N N . VAL B 1 130 ? -9.336 4.441 4.695 1 96.69 130 VAL B N 1
ATOM 2138 C CA . VAL B 1 130 ? -8.57 5.051 3.615 1 96.69 130 VAL B CA 1
ATOM 2139 C C . VAL B 1 130 ? -8.344 4.027 2.502 1 96.69 130 VAL B C 1
ATOM 2141 O O . VAL B 1 130 ? -8.578 4.32 1.327 1 96.69 130 VAL B O 1
ATOM 2144 N N . VAL B 1 131 ? -7.949 2.84 2.855 1 96.5 131 VAL B N 1
ATOM 2145 C CA . VAL B 1 131 ? -7.699 1.813 1.85 1 96.5 131 VAL B CA 1
ATOM 2146 C C . VAL B 1 131 ? -8.992 1.494 1.104 1 96.5 131 VAL B C 1
ATOM 2148 O O . VAL B 1 131 ? -8.992 1.325 -0.118 1 96.5 131 VAL B O 1
ATOM 2151 N N . HIS B 1 132 ? -10.031 1.47 1.797 1 93.62 132 HIS B N 1
ATOM 2152 C CA . HIS B 1 132 ? -11.312 1.035 1.245 1 93.62 132 HIS B CA 1
ATOM 2153 C C . HIS B 1 132 ? -11.898 2.098 0.323 1 93.62 132 HIS B C 1
ATOM 2155 O O . HIS B 1 132 ? -12.555 1.77 -0.669 1 93.62 132 HIS B O 1
ATOM 2161 N N . HIS B 1 133 ? -11.617 3.352 0.613 1 93.44 133 HIS B N 1
ATOM 2162 C CA . HIS B 1 133 ? -12.391 4.395 -0.058 1 93.44 133 HIS B CA 1
ATOM 2163 C C . HIS B 1 133 ? -11.508 5.215 -0.992 1 93.44 133 HIS B C 1
ATOM 2165 O O . HIS B 1 133 ? -12.008 5.977 -1.82 1 93.44 133 HIS B O 1
ATOM 2171 N N . SER B 1 134 ? -10.258 5.078 -0.839 1 95.31 134 SER B N 1
ATOM 2172 C CA . SER B 1 134 ? -9.359 5.895 -1.652 1 95.31 134 SER B CA 1
ATOM 2173 C C . SER B 1 134 ? -9.398 5.469 -3.117 1 95.31 134 SER B C 1
ATOM 2175 O O . SER B 1 134 ? -9.438 4.277 -3.422 1 95.31 134 SER B O 1
ATOM 2177 N N . LYS B 1 135 ? -9.289 6.477 -3.994 1 93.31 135 LYS B N 1
ATOM 2178 C CA . LYS B 1 135 ? -9.117 6.211 -5.422 1 93.31 135 LYS B CA 1
ATOM 2179 C C . LYS B 1 135 ? -7.645 6.211 -5.812 1 93.31 135 LYS B C 1
ATOM 2181 O O . LYS B 1 135 ? -7.297 5.844 -6.938 1 93.31 135 LYS B O 1
ATOM 2186 N N . MET B 1 136 ? -6.809 6.602 -4.863 1 95.94 136 MET B N 1
ATOM 2187 C CA . MET B 1 136 ? -5.359 6.586 -5.047 1 95.94 136 MET B CA 1
ATOM 2188 C C . MET B 1 136 ? -4.758 5.285 -4.52 1 95.94 136 MET B C 1
ATOM 2190 O O . MET B 1 136 ? -5.387 4.582 -3.727 1 95.94 136 MET B O 1
ATOM 2194 N N . SER B 1 137 ? -3.594 4.984 -5.047 1 98.06 137 SER B N 1
ATOM 2195 C CA . SER B 1 137 ? -2.846 3.885 -4.445 1 98.06 137 SER B CA 1
ATOM 2196 C C . SER B 1 137 ? -2.559 4.152 -2.971 1 98.06 137 SER B C 1
ATOM 2198 O O . SER B 1 137 ? -2.379 5.301 -2.568 1 98.06 137 SER B O 1
ATOM 2200 N N . VAL B 1 138 ? -2.621 3.064 -2.146 1 98.62 138 VAL B N 1
ATOM 2201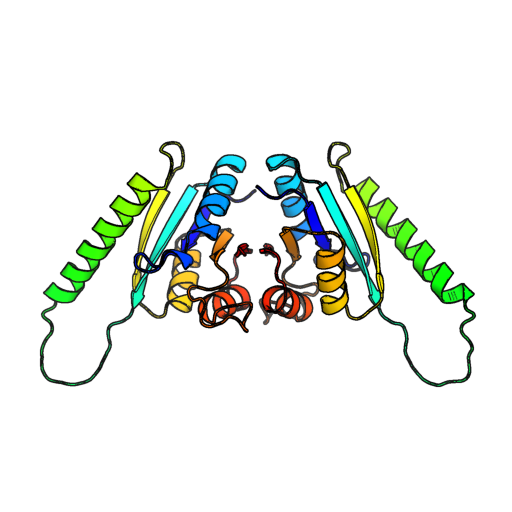 C CA . VAL B 1 138 ? -2.35 3.172 -0.717 1 98.62 138 VAL B CA 1
ATOM 2202 C C . VAL B 1 138 ? -1.343 2.102 -0.301 1 98.62 138 VAL B C 1
ATOM 2204 O O . VAL B 1 138 ? -1.485 0.932 -0.664 1 98.62 138 VAL B O 1
ATOM 2207 N N . MET B 1 139 ? -0.325 2.525 0.38 1 98.81 139 MET B N 1
ATOM 2208 C CA . MET B 1 139 ? 0.621 1.612 1.015 1 98.81 139 MET B CA 1
ATOM 2209 C C . MET B 1 139 ? 0.468 1.638 2.531 1 98.81 139 MET B C 1
ATOM 2211 O O . MET B 1 139 ? 0.651 2.682 3.16 1 98.81 139 MET B O 1
ATOM 2215 N N . ILE B 1 140 ? 0.095 0.508 3.041 1 98.25 140 ILE B N 1
ATOM 2216 C CA . ILE B 1 140 ? 0.06 0.313 4.484 1 98.25 140 ILE B CA 1
ATOM 2217 C C . ILE B 1 140 ? 1.396 -0.251 4.965 1 98.25 140 ILE B C 1
ATOM 2219 O O . ILE B 1 140 ? 1.79 -1.351 4.566 1 98.25 140 ILE B O 1
ATOM 2223 N N . VAL B 1 141 ? 2.006 0.48 5.832 1 97.81 141 VAL B N 1
ATOM 2224 C CA . VAL B 1 141 ? 3.34 0.11 6.297 1 97.81 141 VAL B CA 1
ATOM 2225 C C . VAL B 1 141 ? 3.244 -0.52 7.684 1 97.81 141 VAL B C 1
ATOM 2227 O O . VAL B 1 141 ? 2.58 0.017 8.57 1 97.81 141 VAL B O 1
ATOM 2230 N N . ARG B 1 142 ? 3.926 -1.643 7.773 1 94.31 142 ARG B N 1
ATOM 2231 C CA . ARG B 1 142 ? 3.885 -2.381 9.031 1 94.31 142 ARG B CA 1
ATOM 2232 C C . ARG B 1 142 ? 5.289 -2.635 9.562 1 94.31 142 ARG B C 1
ATOM 2234 O O . ARG B 1 142 ? 6.25 -2.682 8.797 1 94.31 142 ARG B O 1
#

InterPro domains:
  IPR006015 Universal stress protein A family [PR01438] (2-20)
  IPR006015 Universal stress protein A family [PR01438] (102-114)
  IPR006015 Universal stress protein A family [PR01438] (120-142)
  IPR006016 UspA [PF00582] (1-142)
  IPR014729 Rossmann-like alpha/beta/alpha sandwich fold [G3DSA:3.40.50.620] (1-142)

Secondary structure (DSSP, 8-state):
---EEEEE--TT-GGGTTTHHHHHHHHHHHHT-EEEEEEEE--------S----HHHHHHHHHHHHHHHHHHHHHHS-TTS-EEEEEEES-HHHHHHHHHHHTT-SEEEEES-S-GGGTT-SS-HHHHHHHHH-SSEEEEE-/---EEEEE--TT-GGGTTTHHHHHHHHHHHHT-EEEEEEEE--------S----HHHHHHHHHHHHHHHHHHHHHHS-TTS-EEEEEEES-HHHHHHHHHHHTT-SEEEEES-S-GGGTT-SS-HHHHHHHHH-SSEEEEE-

pLDDT: mean 89.2, std 16.13, range [37.41, 98.94]

Sequence (284 aa):
MYSKIMLPVDLNEEASWEKALPTALALCQSFGASLHVVTVLPDYRMPLVGSYFPKNFAEKAHKAVSDAQHEFIREHVPEDITVQSVIVDGSPWEAIINAAKQLEIDLIVMASHNKRKFVDYVLGPNAEHVVHHSKMSVMIVRMYSKIMLPVDLNEEASWEKALPTALALCQSFGASLHVVTVLPDYRMPLVGSYFPKNFAEKAHKAVSDAQHEFIREHVPEDITVQSVIVDGSPWEAIINAAKQLEIDLIVMASHNKRKFVDYVLGPNAEHVVHHSKMSVMIVR

Organism: NCBI:txid3151122

Solvent-accessible surface area (backbone atoms only — not comparable to full-atom values): 15183 Å² total; per-residue (Å²): 131,57,53,31,34,32,34,54,39,46,94,89,33,62,51,20,30,67,68,18,46,62,52,47,51,51,49,24,65,69,48,70,16,33,38,35,43,34,35,61,42,65,59,71,71,63,82,84,69,84,72,74,71,52,79,61,50,61,52,48,52,49,50,53,50,50,53,52,50,52,49,49,42,68,73,72,48,63,87,88,50,52,70,44,86,44,79,42,66,31,56,58,40,62,35,50,46,52,49,34,60,75,68,60,37,48,30,38,34,29,25,25,41,60,56,76,85,36,73,87,46,56,47,28,73,48,46,49,48,36,57,46,66,32,82,42,17,33,32,37,33,103,132,57,54,31,33,33,34,55,40,46,96,90,34,64,49,20,30,68,68,18,46,61,52,48,50,52,48,23,66,69,48,72,15,33,38,35,42,34,35,61,43,64,60,72,72,63,86,81,71,84,71,74,69,53,79,62,49,61,53,47,50,49,49,53,50,49,53,50,50,52,50,49,43,68,75,71,48,62,87,90,50,53,72,43,87,44,79,43,67,30,56,57,40,61,34,51,47,52,49,33,61,75,68,59,37,49,30,39,34,28,25,25,42,61,57,77,84,36,75,87,45,55,46,29,73,49,45,49,48,36,57,47,66,32,82,43,18,33,32,37,34,103

Nearest PDB structures (foldseek):
  3hgm-assembly2_D  TM=7.703E-01  e=3.134E-11  Halomonas elongata
  3hgm-assembly1_B  TM=7.464E-01  e=8.768E-11  Halomonas elongata
  1mjh-assembly1_B  TM=7.662E-01  e=6.864E-10  Methanocaldococcus jannaschii
  1mjh-assembly1_A  TM=8.403E-01  e=2.358E-08  Methanocaldococcus jannaschii
  3fg9-assembly2_D  TM=7.345E-01  e=3.699E-08  Lactiplantibacillus plantarum